Protein AF-A0A965RBR1-F1 (afdb_monomer_lite)

Foldseek 3Di:
DCVQQVPFQQPHVVHVQNVQFVLCLLVVLPQDKDWDWPPPPDQAWFAKIKIKIFGFPGGFDADPVSHGDFAAETEGCDDPLHRPFIDMFIWIHHRQKIKTFFDFGWGWGTGLNDIFIFGFGRKMKIWRNDADPVQKIKIKIKGWGFLVRVLVRVVPNPPCCVSRPDDNVVSNVVSQVQQDDDQDPPPRGHRTHIDMDMDIDGHYHYDRDDPPDPPPPDD

pLDDT: mean 91.29, std 10.5, range [37.41, 98.81]

Structure (mmCIF, N/CA/C/O backbone):
data_AF-A0A965RBR1-F1
#
_entry.id   AF-A0A965RBR1-F1
#
loop_
_atom_site.group_PDB
_atom_site.id
_atom_site.type_symbol
_atom_site.label_atom_id
_atom_site.label_alt_id
_atom_site.label_comp_id
_atom_site.label_asym_id
_atom_site.label_entity_id
_atom_site.label_seq_id
_atom_site.pdbx_PDB_ins_code
_atom_site.Cartn_x
_atom_site.Cartn_y
_atom_site.Cartn_z
_atom_site.occupancy
_atom_site.B_iso_or_equiv
_atom_site.auth_seq_id
_atom_site.auth_comp_id
_atom_site.auth_asym_id
_atom_site.auth_atom_id
_atom_site.pdbx_PDB_model_num
ATOM 1 N N . MET A 1 1 ? -13.117 4.244 7.005 1.00 91.25 1 MET A N 1
ATOM 2 C CA . MET A 1 1 ? -11.984 5.202 7.049 1.00 91.25 1 MET A CA 1
ATOM 3 C C . MET A 1 1 ? -12.316 6.551 6.423 1.00 91.25 1 MET A C 1
ATOM 5 O O . MET A 1 1 ? -12.120 7.562 7.080 1.00 91.25 1 MET A O 1
ATOM 9 N N . TYR A 1 2 ? -12.867 6.625 5.203 1.00 91.50 2 TYR A N 1
ATOM 10 C CA . TYR A 1 2 ? -13.225 7.925 4.600 1.00 91.50 2 TYR A CA 1
ATOM 11 C C . TYR A 1 2 ? -14.204 8.745 5.461 1.00 91.50 2 TYR A C 1
ATOM 13 O O . TYR A 1 2 ? -13.993 9.934 5.664 1.00 91.50 2 TYR A O 1
ATOM 21 N N . ARG A 1 3 ? -15.218 8.095 6.051 1.00 93.25 3 ARG A N 1
ATOM 22 C CA . ARG A 1 3 ? -16.159 8.727 6.998 1.00 93.25 3 ARG A CA 1
ATOM 23 C C . ARG A 1 3 ? -15.497 9.256 8.278 1.00 93.25 3 ARG A C 1
ATOM 25 O O . ARG A 1 3 ? -16.044 10.155 8.896 1.00 93.25 3 ARG A O 1
ATOM 32 N N . LEU A 1 4 ? -14.353 8.686 8.658 1.00 92.38 4 LEU A N 1
ATOM 33 C CA . LEU A 1 4 ? -13.603 9.049 9.859 1.00 92.38 4 LEU A CA 1
ATOM 34 C C . LEU A 1 4 ? -12.637 10.210 9.578 1.00 92.38 4 LEU A C 1
ATOM 36 O O . LEU A 1 4 ? -12.613 11.186 10.313 1.00 92.38 4 LEU A O 1
ATOM 40 N N . LEU A 1 5 ? -11.849 10.111 8.501 1.00 90.06 5 LEU A N 1
ATOM 41 C CA . LEU A 1 5 ? -10.704 10.998 8.247 1.00 90.06 5 LEU A CA 1
ATOM 42 C C . LEU A 1 5 ? -10.876 11.921 7.034 1.00 90.06 5 LEU A C 1
ATOM 44 O O . LEU A 1 5 ? -10.183 12.927 6.928 1.00 90.06 5 LEU A O 1
ATOM 48 N N . GLY A 1 6 ? -11.784 11.617 6.104 1.00 87.75 6 GLY A N 1
ATOM 49 C CA . GLY A 1 6 ? -11.845 12.266 4.786 1.00 87.75 6 GLY A CA 1
ATOM 50 C C . GLY A 1 6 ? -12.139 13.770 4.828 1.00 87.75 6 GLY A C 1
ATOM 51 O O . GLY A 1 6 ? -11.761 14.513 3.918 1.00 87.75 6 GLY A O 1
ATOM 52 N N . CYS A 1 7 ? -12.771 14.244 5.901 1.00 86.44 7 CYS A N 1
ATOM 53 C CA . CYS A 1 7 ? -13.039 15.664 6.102 1.00 86.44 7 CYS A CA 1
ATOM 54 C C . CYS A 1 7 ? -11.874 16.423 6.755 1.00 86.44 7 CYS A C 1
ATOM 56 O O . CYS A 1 7 ? -11.851 17.647 6.630 1.00 86.44 7 CYS A O 1
ATOM 58 N N . HIS A 1 8 ? -10.898 15.745 7.361 1.00 85.75 8 HIS A N 1
ATOM 59 C CA . HIS A 1 8 ? -9.739 16.381 7.988 1.00 85.75 8 HIS A CA 1
ATOM 60 C C . HIS A 1 8 ? -8.702 16.783 6.938 1.00 85.75 8 HIS A C 1
ATOM 62 O O . HIS A 1 8 ? -8.258 15.958 6.140 1.00 85.75 8 HIS A O 1
ATOM 68 N N . TYR A 1 9 ? -8.289 18.054 6.953 1.00 80.56 9 TYR A N 1
ATOM 69 C CA . TYR A 1 9 ? -7.371 18.616 5.957 1.00 80.56 9 TYR A CA 1
ATOM 70 C C . TYR A 1 9 ? -6.065 17.819 5.837 1.00 80.56 9 TYR A C 1
ATOM 72 O O . TYR A 1 9 ? -5.642 17.507 4.725 1.00 80.56 9 TYR A O 1
ATOM 80 N N . GLY A 1 10 ? -5.476 17.415 6.969 1.00 82.81 10 GLY A N 1
ATOM 81 C CA . GLY A 1 10 ? -4.221 16.660 6.993 1.00 82.81 10 GLY A CA 1
ATOM 82 C C . GLY A 1 10 ? -4.261 15.325 6.237 1.00 82.81 10 GLY A C 1
ATOM 83 O O . GLY A 1 10 ? -3.230 14.923 5.704 1.00 82.81 10 GLY A O 1
ATOM 84 N N . TRP A 1 11 ? -5.432 14.677 6.148 1.00 83.44 11 TRP A N 1
ATOM 85 C CA . TRP A 1 11 ? -5.635 13.353 5.532 1.00 83.44 11 TRP A CA 1
ATOM 86 C C . TRP A 1 11 ? -6.133 13.393 4.089 1.00 83.44 11 TRP A C 1
ATOM 88 O O . TRP A 1 11 ? -6.207 12.356 3.425 1.00 83.44 11 TRP A O 1
ATOM 98 N N . ARG A 1 12 ? -6.531 14.567 3.596 1.00 84.81 12 ARG A N 1
ATOM 99 C CA . ARG A 1 12 ? -6.947 14.711 2.200 1.00 84.81 12 ARG A CA 1
ATOM 100 C C . ARG A 1 12 ? -5.739 14.561 1.282 1.00 84.81 12 ARG A C 1
ATOM 102 O O . ARG A 1 12 ? -4.593 14.700 1.699 1.00 84.81 12 ARG A O 1
ATOM 109 N N . ARG A 1 13 ? -6.011 14.317 0.000 1.00 86.12 13 ARG A N 1
ATOM 110 C CA . ARG A 1 13 ? -4.981 14.322 -1.045 1.00 86.12 13 ARG A CA 1
ATOM 111 C C . ARG A 1 13 ? -4.182 15.625 -0.983 1.00 86.12 13 ARG A C 1
ATOM 113 O O . ARG A 1 13 ? -4.790 16.695 -0.962 1.00 86.12 13 ARG A O 1
ATOM 120 N N . ASN A 1 14 ? -2.855 15.519 -1.009 1.00 86.94 14 ASN A N 1
ATOM 121 C CA . ASN A 1 14 ? -1.916 16.635 -0.848 1.00 86.94 14 ASN A CA 1
ATOM 122 C C . ASN A 1 14 ? -2.003 17.343 0.522 1.00 86.94 14 ASN A C 1
ATOM 124 O O . ASN A 1 14 ? -1.478 18.443 0.686 1.00 86.94 14 ASN A O 1
ATOM 128 N N . GLY A 1 15 ? -2.663 16.734 1.510 1.00 88.50 15 GLY A N 1
ATOM 129 C CA . GLY A 1 15 ? -2.595 17.152 2.905 1.00 88.50 15 GLY A CA 1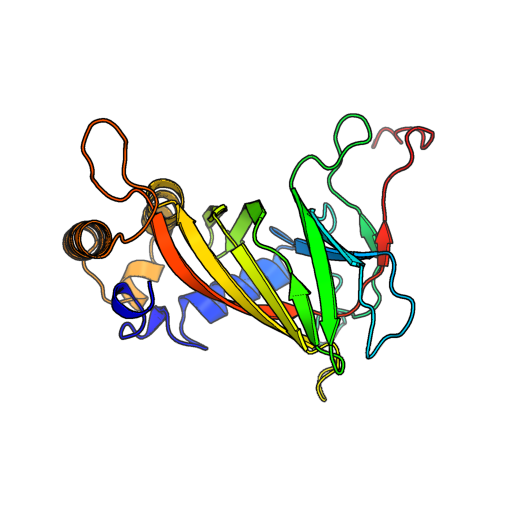
ATOM 130 C C . GLY A 1 15 ? -1.204 16.902 3.486 1.00 88.50 15 GLY A C 1
ATOM 131 O O . GLY A 1 15 ? -0.351 16.258 2.865 1.00 88.50 15 GLY A O 1
ATOM 132 N N . VAL A 1 16 ? -0.960 17.413 4.694 1.00 88.44 16 VAL A N 1
ATOM 133 C CA . VAL A 1 16 ? 0.367 17.337 5.324 1.00 88.44 16 VAL A CA 1
ATOM 134 C C . VAL A 1 16 ? 0.807 15.886 5.548 1.00 88.44 16 VAL A C 1
ATOM 136 O O . VAL A 1 16 ? 1.955 15.571 5.263 1.00 88.44 16 VAL A O 1
ATOM 139 N N . LEU A 1 17 ? -0.088 14.985 5.970 1.00 88.50 17 LEU A N 1
ATOM 140 C CA . LEU A 1 17 ? 0.262 13.581 6.248 1.00 88.50 17 LEU A CA 1
ATOM 141 C C . LEU A 1 17 ? 0.539 12.775 4.980 1.00 88.50 17 LEU A C 1
ATOM 143 O O . LEU A 1 17 ? 1.371 11.871 4.989 1.00 88.50 17 LEU A O 1
ATOM 147 N N . ASP A 1 18 ? -0.175 13.088 3.899 1.00 88.38 18 ASP A N 1
ATOM 148 C CA . ASP A 1 18 ? 0.046 12.479 2.588 1.00 88.38 18 ASP A CA 1
ATOM 149 C C . ASP A 1 18 ? 1.397 12.940 2.026 1.00 88.38 18 ASP A C 1
ATOM 151 O O . ASP A 1 18 ? 2.269 12.133 1.708 1.00 88.38 18 ASP A O 1
ATOM 155 N N . THR A 1 19 ? 1.615 14.256 1.994 1.00 90.19 19 THR A N 1
ATOM 156 C CA . THR A 1 19 ? 2.827 14.855 1.423 1.00 90.19 19 THR A CA 1
ATOM 157 C C . THR A 1 19 ? 4.067 14.474 2.225 1.00 90.19 19 THR A C 1
ATOM 159 O O . THR A 1 19 ? 5.028 13.960 1.659 1.00 90.19 19 THR A O 1
ATOM 162 N N . PHE A 1 20 ? 4.045 14.663 3.546 1.00 90.69 20 PHE A N 1
ATOM 163 C CA . PHE A 1 20 ? 5.186 14.362 4.408 1.00 90.69 20 PHE A CA 1
ATOM 164 C C . PHE A 1 20 ? 5.490 12.858 4.426 1.00 90.69 20 PHE A C 1
ATOM 166 O O . PHE A 1 20 ? 6.641 12.465 4.257 1.00 90.69 20 PHE A O 1
ATOM 173 N N . GLY A 1 21 ? 4.469 11.997 4.514 1.00 90.25 21 GLY A N 1
ATOM 174 C CA . GLY A 1 21 ? 4.644 10.547 4.430 1.00 90.25 21 GLY A CA 1
ATOM 175 C C . GLY A 1 21 ? 5.253 10.077 3.105 1.00 90.25 21 GLY A C 1
ATOM 176 O O . GLY A 1 21 ? 6.127 9.207 3.105 1.00 90.25 21 GLY A O 1
ATOM 177 N N . ASN A 1 22 ? 4.831 10.653 1.978 1.00 90.31 22 ASN A N 1
ATOM 178 C CA . ASN A 1 22 ? 5.371 10.310 0.662 1.00 90.31 22 ASN A CA 1
ATOM 179 C C . ASN A 1 22 ? 6.805 10.822 0.469 1.00 90.31 22 ASN A C 1
ATOM 181 O O . ASN A 1 22 ? 7.652 10.066 -0.010 1.00 90.31 22 ASN A O 1
ATOM 185 N N . GLU A 1 23 ? 7.098 12.057 0.881 1.00 90.38 23 GLU A N 1
ATOM 186 C CA . GLU A 1 23 ? 8.442 12.640 0.798 1.00 90.38 23 GLU A CA 1
ATOM 187 C C . GLU A 1 23 ? 9.446 11.913 1.701 1.00 90.38 23 GLU A C 1
ATOM 189 O O . GLU A 1 23 ? 10.554 11.600 1.266 1.00 90.38 23 GLU A O 1
ATOM 194 N N . GLU A 1 24 ? 9.054 11.558 2.925 1.00 90.44 24 GLU A N 1
ATOM 195 C CA . GLU A 1 24 ? 9.898 10.787 3.840 1.00 90.44 24 GLU A CA 1
ATOM 196 C C . GLU A 1 24 ? 10.225 9.404 3.278 1.00 90.44 24 GLU A C 1
ATOM 198 O O . GLU A 1 24 ? 11.382 8.985 3.305 1.00 90.44 24 GLU A O 1
ATOM 203 N N . ARG A 1 25 ? 9.247 8.683 2.713 1.00 90.00 25 ARG A N 1
ATOM 204 C CA . ARG A 1 25 ? 9.527 7.400 2.046 1.00 90.00 25 ARG A CA 1
ATOM 205 C C . ARG A 1 25 ? 10.450 7.572 0.852 1.00 90.00 25 ARG A C 1
ATOM 207 O O . ARG A 1 25 ? 11.378 6.781 0.699 1.00 90.00 25 ARG A O 1
ATOM 214 N N . ARG A 1 26 ? 10.209 8.601 0.030 1.00 90.94 26 ARG A N 1
ATOM 215 C CA . ARG A 1 26 ? 11.053 8.927 -1.123 1.00 90.94 26 ARG A CA 1
ATOM 216 C C . ARG A 1 26 ? 12.501 9.122 -0.673 1.00 90.94 26 ARG A C 1
ATOM 218 O O . ARG A 1 26 ? 13.370 8.422 -1.170 1.00 90.94 26 ARG A O 1
ATOM 225 N N . ASN A 1 27 ? 12.748 9.993 0.305 1.00 87.56 27 ASN A N 1
ATOM 226 C CA . ASN A 1 27 ? 14.101 10.397 0.704 1.00 87.56 27 ASN A CA 1
ATOM 227 C C . ASN A 1 27 ? 14.816 9.398 1.628 1.00 87.56 27 ASN A C 1
ATOM 229 O O . ASN A 1 27 ? 16.029 9.237 1.530 1.00 87.56 27 ASN A O 1
ATOM 233 N N . SER A 1 28 ? 14.095 8.730 2.532 1.00 86.06 28 SER A N 1
ATOM 234 C CA . SER A 1 28 ? 14.696 7.755 3.458 1.00 86.06 28 SER A CA 1
ATOM 235 C C . SER A 1 28 ? 14.909 6.382 2.824 1.00 86.06 28 SER A C 1
ATOM 237 O O . SER A 1 28 ? 15.693 5.585 3.340 1.00 86.06 28 SER A O 1
ATOM 239 N N . GLY A 1 29 ? 14.165 6.075 1.753 1.00 79.81 29 GLY A N 1
ATOM 240 C CA . GLY A 1 29 ? 14.147 4.758 1.127 1.00 79.81 29 GLY A CA 1
ATOM 241 C C . GLY A 1 29 ? 13.557 3.650 2.002 1.00 79.81 29 GLY A C 1
ATOM 242 O O . GLY A 1 29 ? 13.760 2.468 1.737 1.00 79.81 29 GLY A O 1
ATOM 243 N N . ARG A 1 30 ? 12.839 4.010 3.067 1.00 88.19 30 ARG A N 1
ATOM 244 C CA . ARG A 1 30 ? 12.180 3.061 3.968 1.00 88.19 30 ARG A CA 1
ATOM 245 C C . ARG A 1 30 ? 10.767 2.761 3.479 1.00 88.19 30 ARG A C 1
ATOM 247 O O . ARG A 1 30 ? 10.078 3.636 2.962 1.00 88.19 30 ARG A O 1
ATOM 254 N N . GLY A 1 31 ? 10.312 1.527 3.699 1.00 86.06 31 GLY A N 1
ATOM 255 C CA . GLY A 1 31 ? 8.944 1.123 3.356 1.00 86.06 31 GLY A CA 1
ATOM 256 C C . GLY A 1 31 ? 8.668 1.116 1.848 1.00 86.06 31 GLY A C 1
ATOM 257 O O . GLY A 1 31 ? 7.559 1.447 1.428 1.00 86.06 31 GLY A O 1
ATOM 258 N N . VAL A 1 32 ? 9.676 0.784 1.032 1.00 93.00 32 VAL A N 1
ATOM 259 C CA . VAL A 1 32 ? 9.505 0.545 -0.407 1.00 93.00 32 VAL A CA 1
ATOM 260 C C . VAL A 1 32 ? 8.746 -0.769 -0.595 1.00 93.00 32 VAL A C 1
ATOM 262 O O . VAL A 1 32 ? 9.147 -1.811 -0.069 1.00 93.00 32 VAL A O 1
ATOM 265 N N . ILE A 1 33 ? 7.640 -0.701 -1.335 1.00 94.38 33 ILE A N 1
ATOM 266 C CA . ILE A 1 33 ? 6.771 -1.840 -1.640 1.00 94.38 33 ILE A CA 1
ATOM 267 C C . ILE A 1 33 ? 6.960 -2.201 -3.112 1.00 94.38 33 ILE A C 1
ATOM 269 O O . ILE A 1 33 ? 6.925 -1.324 -3.974 1.00 94.38 33 ILE A O 1
ATOM 273 N N . LEU A 1 34 ? 7.143 -3.487 -3.391 1.00 96.44 34 LEU A N 1
ATOM 274 C CA . LEU A 1 34 ? 7.232 -4.040 -4.738 1.00 96.44 34 LEU A CA 1
ATOM 275 C C . LEU A 1 34 ? 5.927 -4.748 -5.084 1.00 96.44 34 LEU A C 1
ATOM 277 O O . LEU A 1 34 ? 5.397 -5.502 -4.266 1.00 96.44 34 LEU A O 1
ATOM 281 N N . LEU A 1 35 ? 5.448 -4.521 -6.304 1.00 97.06 35 LEU A N 1
ATOM 282 C CA . LEU A 1 35 ? 4.405 -5.323 -6.931 1.00 97.06 35 LEU A CA 1
ATOM 283 C C . LEU A 1 35 ? 5.028 -6.108 -8.083 1.00 97.06 35 LEU A C 1
ATOM 285 O O . LEU A 1 35 ? 5.658 -5.524 -8.962 1.00 97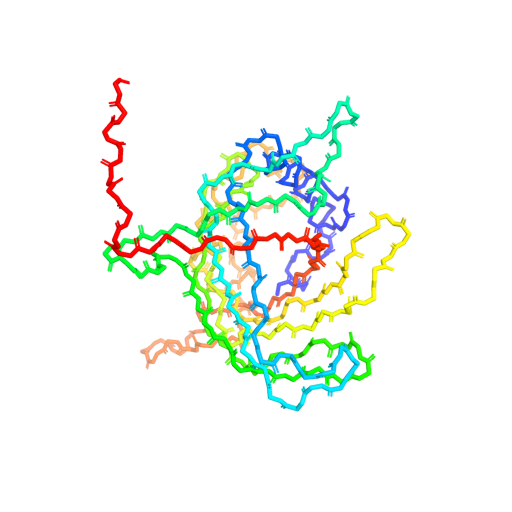.06 35 LEU A O 1
ATOM 289 N N . GLU A 1 36 ? 4.834 -7.421 -8.087 1.00 97.62 36 GLU A N 1
ATOM 290 C CA . GLU A 1 36 ? 5.294 -8.315 -9.146 1.00 97.62 36 GLU A CA 1
ATOM 291 C C . GLU A 1 36 ? 4.091 -9.008 -9.786 1.00 97.62 36 GLU A C 1
ATOM 293 O O . GLU A 1 36 ? 3.315 -9.654 -9.087 1.00 97.62 36 GLU A O 1
ATOM 298 N N . ILE A 1 37 ? 3.934 -8.891 -11.107 1.00 97.81 37 ILE A N 1
ATOM 299 C CA . ILE A 1 37 ? 2.851 -9.544 -11.854 1.00 97.81 37 ILE A CA 1
ATOM 300 C C . ILE A 1 37 ? 3.456 -10.692 -12.665 1.00 97.81 37 ILE A C 1
ATOM 302 O O . ILE A 1 37 ? 4.294 -10.461 -13.536 1.00 97.81 37 ILE A O 1
ATOM 306 N N . LYS A 1 38 ? 3.033 -11.928 -12.394 1.00 97.81 38 LYS A N 1
ATOM 307 C CA . LYS A 1 38 ? 3.479 -13.139 -13.102 1.00 97.81 38 LYS A CA 1
ATOM 308 C C . LYS A 1 38 ? 2.354 -13.746 -13.927 1.00 97.81 38 LYS A C 1
ATOM 310 O O . LYS A 1 38 ? 1.178 -13.577 -13.618 1.00 97.81 38 LYS A O 1
ATOM 315 N N . GLY A 1 39 ? 2.730 -14.487 -14.967 1.00 97.38 39 GLY A N 1
ATOM 316 C CA . GLY A 1 39 ? 1.775 -15.176 -15.841 1.00 97.38 39 GLY A CA 1
ATOM 317 C C . GLY A 1 39 ? 1.062 -14.262 -16.841 1.00 97.38 39 GLY A C 1
ATOM 318 O O . GLY A 1 39 ? 0.046 -14.657 -17.405 1.00 97.38 39 GLY A O 1
ATOM 319 N N . VAL A 1 40 ? 1.576 -13.050 -17.078 1.00 97.81 40 VAL A N 1
ATOM 320 C CA . VAL A 1 40 ? 1.038 -12.153 -18.109 1.00 97.81 40 VAL A CA 1
ATOM 321 C C . VAL A 1 40 ? 1.260 -12.784 -19.483 1.00 97.81 40 VAL A C 1
ATOM 323 O O . VAL A 1 40 ? 2.391 -13.074 -19.867 1.00 97.81 40 VAL A O 1
ATOM 326 N N . THR A 1 41 ? 0.168 -13.006 -20.209 1.00 97.75 41 THR A N 1
ATOM 327 C CA . THR A 1 41 ? 0.172 -13.557 -21.577 1.00 97.75 41 THR A CA 1
ATOM 328 C C . THR A 1 41 ? -0.160 -12.489 -22.616 1.00 97.75 41 THR A C 1
ATOM 330 O O . THR A 1 41 ? 0.351 -12.536 -23.729 1.00 97.75 41 THR A O 1
ATOM 333 N N . ASP A 1 42 ? -0.962 -11.500 -22.225 1.00 97.25 42 ASP A N 1
ATOM 334 C CA . ASP A 1 42 ? -1.272 -10.288 -22.978 1.00 97.25 42 ASP A CA 1
ATOM 335 C C . ASP A 1 42 ? -1.444 -9.118 -21.991 1.00 97.25 42 ASP A C 1
ATOM 337 O O . ASP A 1 42 ? -2.117 -9.243 -20.962 1.00 97.25 42 ASP A O 1
ATOM 341 N N . GLU A 1 43 ? -0.817 -7.979 -22.289 1.00 93.06 43 GLU A N 1
ATOM 342 C CA . GLU A 1 43 ? -0.782 -6.803 -21.404 1.00 93.06 43 GLU A CA 1
ATOM 343 C C . GLU A 1 43 ? -2.149 -6.127 -21.231 1.00 93.06 43 GLU A C 1
ATOM 345 O O . GLU A 1 43 ? -2.351 -5.358 -20.291 1.00 93.06 43 GLU A O 1
ATOM 350 N N . ARG A 1 44 ? -3.105 -6.394 -22.127 1.00 97.06 44 ARG A N 1
ATOM 351 C CA . ARG A 1 44 ? -4.473 -5.883 -22.030 1.00 97.06 44 ARG A CA 1
ATOM 352 C C . ARG A 1 44 ? -5.420 -6.902 -21.425 1.00 97.06 44 ARG A C 1
ATOM 354 O O . ARG A 1 44 ? -6.321 -6.490 -20.701 1.00 97.06 44 ARG A O 1
ATOM 361 N N . ASN A 1 45 ? -5.265 -8.187 -21.731 1.00 98.38 45 ASN A N 1
ATOM 362 C CA . ASN A 1 45 ? -6.202 -9.230 -21.329 1.00 98.38 45 ASN A CA 1
ATOM 363 C C . ASN A 1 45 ? -5.483 -10.529 -20.951 1.00 98.38 45 ASN A C 1
ATOM 365 O O . ASN A 1 45 ? -5.269 -11.403 -21.785 1.00 98.38 45 ASN A O 1
ATOM 369 N N . SER A 1 46 ? -5.184 -10.690 -19.665 1.00 98.56 46 SER A N 1
ATOM 370 C CA . SER A 1 46 ? -4.628 -11.929 -19.110 1.00 98.56 46 SER A CA 1
ATOM 371 C C . SER A 1 46 ? -5.609 -12.504 -18.084 1.00 98.56 46 SER A C 1
ATOM 373 O O . SER A 1 46 ? -5.793 -11.889 -17.034 1.00 98.56 46 SER A O 1
ATOM 375 N N . PRO A 1 47 ? -6.253 -13.660 -18.340 1.00 98.12 47 PRO A N 1
ATOM 376 C CA . PRO A 1 47 ? -7.323 -14.168 -17.477 1.00 98.12 47 PRO A CA 1
ATOM 377 C C . PRO A 1 47 ? -6.824 -14.721 -16.138 1.00 98.12 47 PRO A C 1
ATOM 379 O O . PRO A 1 47 ? -7.601 -14.789 -15.193 1.00 98.12 47 PRO A O 1
ATOM 382 N N . ASN A 1 48 ? -5.551 -15.116 -16.061 1.00 98.31 48 ASN A N 1
ATOM 383 C CA . ASN A 1 48 ? -4.934 -15.665 -14.860 1.00 98.31 48 ASN A CA 1
ATOM 384 C C . ASN A 1 48 ? -3.549 -15.046 -14.692 1.00 98.31 48 ASN A C 1
ATOM 386 O O . ASN A 1 48 ? -2.665 -15.291 -15.511 1.00 98.31 48 ASN A O 1
ATOM 390 N N . VAL A 1 49 ? -3.368 -14.261 -13.637 1.00 98.69 49 VAL A N 1
ATOM 391 C CA . VAL A 1 49 ? -2.064 -13.743 -13.211 1.00 98.69 49 VAL A CA 1
ATOM 392 C C . VAL A 1 49 ? -1.894 -13.943 -11.712 1.00 98.69 49 VAL A C 1
ATOM 394 O O . VAL A 1 49 ? -2.872 -14.040 -10.966 1.00 98.69 49 VAL A O 1
ATOM 397 N N . GLU A 1 50 ? -0.646 -13.971 -11.267 1.00 98.50 50 GLU A N 1
ATOM 398 C CA . GLU A 1 50 ? -0.298 -13.877 -9.850 1.00 98.50 50 GLU A CA 1
ATOM 399 C C . GLU A 1 50 ? 0.275 -12.493 -9.565 1.00 98.50 50 GLU A C 1
ATOM 401 O O . GLU A 1 50 ? 1.092 -11.985 -10.332 1.00 98.50 50 GLU A O 1
ATOM 406 N N . VAL A 1 51 ? -0.157 -11.885 -8.464 1.00 98.31 51 VAL A N 1
ATOM 407 C CA . VAL A 1 51 ? 0.278 -10.559 -8.026 1.00 98.31 51 VAL A CA 1
ATOM 408 C C . VAL A 1 51 ? 0.942 -10.696 -6.668 1.00 98.31 51 VAL A C 1
ATOM 410 O O . VAL A 1 51 ? 0.271 -10.889 -5.655 1.00 98.31 51 VAL A O 1
ATOM 413 N N . GLY A 1 52 ? 2.267 -10.627 -6.660 1.00 97.62 52 GLY A N 1
ATOM 414 C CA . GLY A 1 52 ? 3.077 -10.611 -5.453 1.00 97.62 52 GLY A CA 1
ATOM 415 C C . GLY A 1 52 ? 3.233 -9.198 -4.908 1.00 97.62 52 GLY A C 1
ATOM 416 O O . GLY A 1 52 ? 3.515 -8.268 -5.659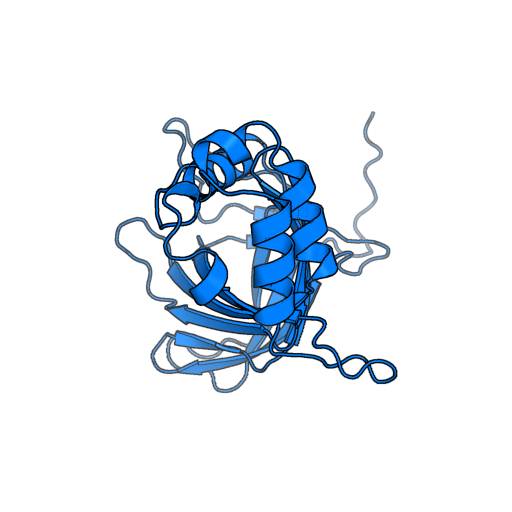 1.00 97.62 52 GLY A O 1
ATOM 417 N N . PHE A 1 53 ? 3.081 -9.051 -3.596 1.00 97.31 53 PHE A N 1
ATOM 418 C CA . PHE A 1 53 ? 3.370 -7.828 -2.855 1.00 97.31 53 PHE A CA 1
ATOM 419 C C . PHE A 1 53 ? 4.538 -8.102 -1.925 1.00 97.31 53 PHE A C 1
ATOM 421 O O . PHE A 1 53 ? 4.453 -9.026 -1.121 1.00 97.31 53 PHE A O 1
ATOM 428 N N . TYR A 1 54 ? 5.594 -7.299 -1.993 1.00 96.75 54 TYR A N 1
ATOM 429 C CA . TYR A 1 54 ? 6.800 -7.519 -1.199 1.00 96.75 54 TYR A CA 1
ATOM 430 C C . TYR A 1 54 ? 7.336 -6.223 -0.615 1.00 96.75 54 TYR A C 1
ATOM 432 O O . TYR A 1 54 ? 7.054 -5.130 -1.102 1.00 96.75 54 TYR A O 1
ATOM 440 N N . ARG A 1 55 ? 8.173 -6.353 0.409 1.00 95.38 55 ARG A N 1
ATOM 441 C CA . ARG A 1 55 ? 9.035 -5.266 0.870 1.00 95.38 55 ARG A CA 1
ATOM 442 C C . ARG A 1 55 ? 10.365 -5.325 0.112 1.00 95.38 55 ARG A C 1
ATOM 444 O O . ARG A 1 55 ? 10.948 -6.403 0.009 1.00 95.38 55 ARG A O 1
ATOM 451 N N . ALA A 1 56 ? 10.863 -4.182 -0.354 1.00 94.94 56 ALA A N 1
ATOM 452 C CA . ALA A 1 56 ? 12.232 -4.085 -0.853 1.00 94.94 56 ALA A CA 1
ATOM 453 C C . ALA A 1 56 ? 13.245 -3.861 0.284 1.00 94.94 56 ALA A C 1
ATOM 455 O O . ALA A 1 56 ? 12.938 -3.217 1.295 1.00 94.94 56 ALA A O 1
ATOM 456 N N . THR A 1 57 ? 14.476 -4.337 0.095 1.00 93.62 57 THR A N 1
ATOM 457 C CA . THR A 1 57 ? 15.620 -3.958 0.947 1.00 93.62 57 THR A CA 1
ATOM 458 C C . THR A 1 57 ? 16.307 -2.683 0.473 1.00 93.62 57 THR A C 1
ATOM 460 O O . THR A 1 57 ? 16.990 -2.026 1.255 1.00 93.62 57 THR A O 1
ATOM 463 N N . ASP A 1 58 ? 16.150 -2.349 -0.808 1.00 94.25 58 ASP A N 1
ATOM 464 C CA . ASP A 1 58 ? 16.795 -1.201 -1.435 1.00 94.25 58 ASP A CA 1
ATOM 465 C C . ASP A 1 58 ? 15.962 0.079 -1.265 1.00 94.25 58 ASP A C 1
ATOM 467 O O . ASP A 1 58 ? 14.731 0.035 -1.380 1.00 94.25 58 ASP A O 1
ATOM 471 N N . PRO A 1 59 ? 16.611 1.235 -1.033 1.00 93.31 59 PRO A N 1
ATOM 472 C CA . PRO A 1 59 ? 15.938 2.524 -1.069 1.00 93.31 59 PRO A CA 1
ATOM 473 C C . PRO A 1 59 ? 15.519 2.877 -2.502 1.00 93.31 59 PRO A C 1
ATOM 475 O O . PRO A 1 59 ? 16.113 2.383 -3.467 1.00 93.31 59 PRO A O 1
ATOM 478 N N . TYR A 1 60 ? 14.548 3.787 -2.655 1.00 92.94 60 TYR A N 1
ATOM 479 C CA . TYR A 1 60 ? 14.232 4.356 -3.968 1.00 92.94 60 TYR A CA 1
ATOM 480 C C . TYR A 1 60 ? 15.494 4.912 -4.627 1.00 92.94 60 TYR A C 1
ATOM 482 O O . TYR A 1 60 ? 16.233 5.692 -4.028 1.00 92.94 60 TYR A O 1
ATOM 490 N N . GLN A 1 61 ? 15.722 4.522 -5.877 1.00 92.00 61 GLN A N 1
ATOM 491 C CA . GLN A 1 61 ? 16.755 5.135 -6.703 1.00 92.00 61 GLN A CA 1
ATOM 492 C C . GLN A 1 61 ? 16.219 6.465 -7.226 1.00 92.00 61 GLN A C 1
ATOM 494 O O . GLN A 1 61 ? 15.107 6.512 -7.749 1.00 92.00 61 GLN A O 1
ATOM 499 N N . ILE A 1 62 ? 16.975 7.549 -7.057 1.00 92.00 62 ILE A N 1
ATOM 500 C CA . ILE A 1 62 ? 16.519 8.913 -7.347 1.00 92.00 62 ILE A CA 1
ATOM 501 C C . ILE A 1 62 ? 17.504 9.585 -8.305 1.00 92.00 62 ILE A C 1
ATOM 503 O O . ILE A 1 62 ? 18.716 9.435 -8.158 1.00 92.00 62 ILE A O 1
ATOM 507 N N . ASP A 1 63 ? 16.985 10.312 -9.295 1.00 90.50 63 ASP A N 1
ATOM 508 C CA . ASP A 1 63 ? 17.798 11.093 -10.226 1.00 90.50 63 ASP A CA 1
ATOM 509 C C . ASP A 1 63 ? 18.290 12.420 -9.616 1.00 90.50 63 ASP A C 1
ATOM 511 O O . ASP A 1 63 ? 17.885 12.840 -8.531 1.00 90.50 63 ASP A O 1
ATOM 515 N N . SER A 1 64 ? 19.154 13.139 -10.334 1.00 91.62 64 SER A N 1
ATOM 516 C CA . SER A 1 64 ? 19.665 14.442 -9.883 1.00 91.62 64 SER A CA 1
ATOM 517 C C . SER A 1 64 ? 18.589 15.531 -9.763 1.00 91.62 64 SER A C 1
ATOM 519 O O . SER A 1 64 ? 18.863 16.592 -9.211 1.00 91.62 64 SER A O 1
ATOM 521 N N . ALA A 1 65 ? 17.383 15.299 -10.290 1.00 91.25 65 ALA A N 1
ATOM 522 C CA . ALA A 1 65 ? 16.233 16.189 -10.174 1.00 91.25 65 ALA A CA 1
ATOM 523 C C . ALA A 1 65 ? 15.288 15.787 -9.022 1.00 91.25 65 ALA A C 1
ATOM 525 O O . ALA A 1 65 ? 14.226 16.389 -8.866 1.00 91.25 65 ALA A O 1
ATOM 526 N N . GLY A 1 66 ? 15.644 14.780 -8.216 1.00 88.94 66 GLY A N 1
ATOM 527 C CA . GLY A 1 66 ? 14.841 14.324 -7.082 1.00 88.94 66 GLY A CA 1
ATOM 528 C C . GLY A 1 66 ? 13.696 13.373 -7.451 1.00 88.94 66 GLY A C 1
ATOM 529 O O . GLY A 1 66 ? 12.878 13.042 -6.590 1.00 88.94 66 GLY A O 1
ATOM 530 N N . ARG A 1 67 ? 13.611 12.896 -8.696 1.00 90.81 67 ARG A N 1
ATOM 531 C CA . ARG A 1 67 ? 12.545 11.986 -9.145 1.00 90.81 67 ARG A CA 1
ATOM 532 C C . ARG A 1 67 ? 12.958 10.533 -8.953 1.00 90.81 67 ARG A C 1
ATOM 534 O O . ARG A 1 67 ? 14.106 10.179 -9.199 1.00 90.81 67 ARG A O 1
ATOM 541 N N . ILE A 1 68 ? 12.009 9.684 -8.557 1.00 92.81 68 ILE A N 1
ATOM 542 C CA . ILE A 1 68 ? 12.236 8.235 -8.476 1.00 92.81 68 ILE A CA 1
ATOM 543 C C . ILE A 1 68 ? 12.510 7.706 -9.890 1.00 92.81 68 ILE A C 1
ATOM 545 O O . ILE A 1 68 ? 11.744 7.979 -10.816 1.00 92.81 68 ILE A O 1
ATOM 549 N N . LEU A 1 69 ? 13.600 6.960 -10.049 1.00 92.25 69 LEU A N 1
ATOM 550 C CA . LEU A 1 69 ? 14.016 6.360 -11.308 1.00 92.25 69 LEU A CA 1
ATOM 551 C C . LEU A 1 69 ? 13.120 5.157 -11.650 1.00 92.25 69 LEU A C 1
ATOM 553 O O . LEU A 1 69 ? 13.093 4.186 -10.883 1.00 92.25 69 LEU A O 1
ATOM 557 N N . PRO A 1 70 ? 12.408 5.179 -12.792 1.00 93.81 70 PRO A N 1
ATOM 558 C CA . PRO A 1 70 ? 11.734 3.993 -13.301 1.00 93.81 70 PRO A CA 1
ATOM 559 C C . PRO A 1 70 ? 12.762 2.971 -13.801 1.00 93.81 70 PRO A C 1
ATOM 561 O O . PRO A 1 70 ? 13.891 3.321 -14.143 1.00 93.81 70 PRO A O 1
ATOM 564 N N . TRP A 1 71 ? 12.351 1.708 -13.879 1.00 93.94 71 TRP A N 1
ATOM 565 C CA . TRP A 1 71 ? 13.157 0.582 -14.363 1.00 93.94 71 TRP A CA 1
ATOM 566 C C . TRP A 1 71 ? 14.443 0.332 -13.560 1.00 93.94 71 TRP A C 1
ATOM 568 O O . TRP A 1 71 ? 15.375 -0.304 -14.045 1.00 93.94 71 TRP A O 1
ATOM 578 N N . ALA A 1 72 ? 14.496 0.798 -12.310 1.00 94.19 72 ALA A N 1
ATOM 579 C CA . ALA A 1 72 ? 15.527 0.397 -11.362 1.00 94.19 72 ALA A CA 1
ATOM 580 C C . ALA A 1 72 ? 15.275 -1.032 -10.844 1.00 94.19 72 ALA A C 1
ATOM 582 O O . ALA A 1 72 ? 14.149 -1.534 -10.874 1.00 94.19 72 ALA A O 1
ATOM 583 N N . SER A 1 73 ? 16.337 -1.689 -10.377 1.00 95.50 73 SER A N 1
ATOM 584 C CA . SER A 1 73 ? 16.266 -3.023 -9.772 1.00 95.50 73 SER A CA 1
ATOM 585 C C . SER A 1 73 ? 16.132 -2.920 -8.256 1.00 95.50 73 SER A C 1
ATOM 587 O O . SER A 1 73 ? 16.880 -2.171 -7.631 1.00 95.50 73 SER A O 1
ATOM 589 N N . TYR A 1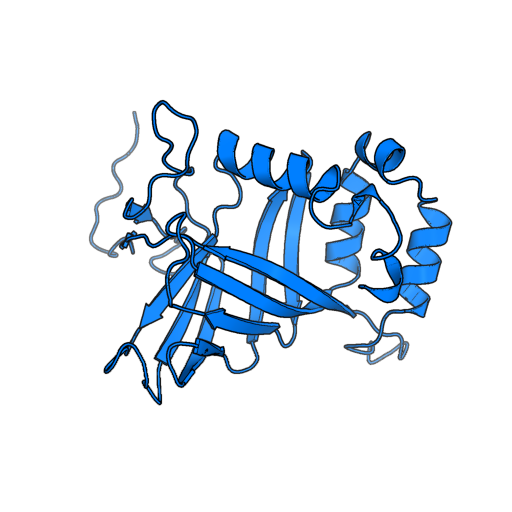 74 ? 15.214 -3.690 -7.677 1.00 95.94 74 TYR A N 1
ATOM 590 C CA . TYR A 1 74 ? 14.972 -3.737 -6.237 1.00 95.94 74 TYR A CA 1
ATOM 591 C C . TYR A 1 74 ? 14.923 -5.186 -5.765 1.00 95.94 74 TYR A C 1
ATOM 593 O O . TYR A 1 74 ? 14.205 -6.009 -6.336 1.00 95.94 74 TYR A O 1
ATOM 601 N N . ARG A 1 75 ? 15.672 -5.497 -4.711 1.00 95.94 75 ARG A N 1
ATOM 602 C CA . ARG A 1 75 ? 15.713 -6.820 -4.095 1.00 95.94 75 ARG A CA 1
ATOM 603 C C . ARG A 1 75 ? 14.579 -6.995 -3.105 1.00 95.94 75 ARG A C 1
ATOM 605 O O . ARG A 1 75 ? 14.299 -6.109 -2.294 1.00 95.94 75 ARG A O 1
ATOM 612 N N . VAL A 1 76 ? 13.947 -8.158 -3.174 1.00 96.25 76 VAL A N 1
ATOM 613 C CA . VAL A 1 76 ? 12.943 -8.603 -2.208 1.00 96.25 76 VAL A CA 1
ATOM 614 C C . VAL A 1 76 ? 13.624 -8.890 -0.868 1.00 96.25 76 VAL A C 1
ATOM 616 O O . VAL A 1 76 ? 14.654 -9.558 -0.822 1.00 96.25 76 VAL A O 1
ATOM 619 N N . ASP A 1 77 ? 13.037 -8.412 0.230 1.00 94.69 77 ASP A N 1
ATOM 620 C CA . ASP A 1 77 ? 13.447 -8.788 1.588 1.00 94.69 77 ASP A CA 1
ATOM 621 C C . ASP A 1 77 ? 13.121 -10.266 1.826 1.00 94.69 77 ASP A C 1
ATOM 623 O O . ASP A 1 77 ? 11.948 -10.640 1.945 1.00 94.69 77 ASP A O 1
ATOM 627 N N . THR A 1 78 ? 14.157 -11.106 1.855 1.00 94.25 78 THR A N 1
ATOM 628 C CA . THR A 1 78 ? 14.028 -12.553 2.033 1.00 94.25 78 THR A CA 1
ATOM 629 C C . THR A 1 78 ? 14.686 -13.039 3.320 1.00 94.25 78 THR A C 1
ATOM 631 O O . THR A 1 78 ? 15.672 -12.489 3.806 1.00 94.25 78 THR A O 1
ATOM 634 N N . GLN A 1 79 ? 14.125 -14.109 3.873 1.00 90.75 79 GLN A N 1
ATOM 635 C CA . GLN A 1 79 ? 14.696 -14.892 4.956 1.00 90.75 79 GLN A CA 1
ATOM 636 C C . GLN A 1 79 ? 14.548 -16.373 4.593 1.00 90.75 79 GLN A C 1
ATOM 638 O O . GLN A 1 79 ? 13.462 -16.813 4.219 1.00 90.75 79 GLN A O 1
ATOM 643 N N . ASP A 1 80 ? 15.650 -17.127 4.644 1.00 88.06 80 ASP A N 1
ATOM 644 C CA . ASP A 1 80 ? 15.703 -18.551 4.276 1.00 88.06 80 ASP A CA 1
ATOM 645 C C . ASP A 1 80 ? 15.135 -18.845 2.870 1.00 88.06 80 ASP A C 1
ATOM 647 O O . ASP A 1 80 ? 14.382 -19.797 2.653 1.00 88.06 80 ASP A O 1
ATOM 651 N N . GLY A 1 81 ? 15.466 -17.980 1.902 1.00 86.19 81 GLY A N 1
ATOM 652 C CA . GLY A 1 81 ? 15.044 -18.109 0.502 1.00 86.19 81 GLY A CA 1
ATOM 653 C C . GLY A 1 81 ? 13.564 -17.806 0.244 1.00 86.19 81 GLY A C 1
ATOM 654 O O . GLY A 1 81 ? 13.061 -18.101 -0.839 1.00 86.19 81 GLY A O 1
ATOM 655 N N . LYS A 1 82 ? 12.844 -17.236 1.219 1.00 90.38 82 LYS A N 1
ATOM 656 C CA . LYS A 1 82 ? 11.429 -16.857 1.090 1.00 90.38 82 LYS A CA 1
ATOM 657 C C . LYS A 1 82 ? 11.226 -15.383 1.429 1.00 90.38 82 LYS A C 1
ATOM 659 O O . LYS A 1 82 ? 11.910 -14.886 2.320 1.00 90.38 82 LYS A O 1
ATOM 664 N N . PRO A 1 83 ? 10.284 -14.674 0.781 1.00 93.44 83 PRO A N 1
ATOM 665 C CA . PRO A 1 83 ? 9.951 -13.306 1.166 1.00 93.44 83 PRO A CA 1
ATOM 666 C C . PRO A 1 83 ? 9.566 -13.226 2.648 1.00 93.44 83 PRO A C 1
ATOM 668 O O . PRO A 1 83 ? 8.674 -13.944 3.100 1.00 93.44 83 PRO A O 1
ATOM 671 N N . ARG A 1 84 ? 10.237 -12.351 3.403 1.00 93.19 84 ARG A N 1
ATOM 672 C CA . ARG A 1 84 ? 9.982 -12.143 4.836 1.00 93.19 84 ARG A CA 1
ATOM 673 C C . ARG A 1 84 ? 8.649 -11.438 5.079 1.00 93.19 84 ARG A C 1
ATOM 675 O O . ARG A 1 84 ? 7.968 -11.718 6.062 1.00 93.19 84 ARG A O 1
ATOM 682 N N . TYR A 1 85 ? 8.296 -10.521 4.182 1.00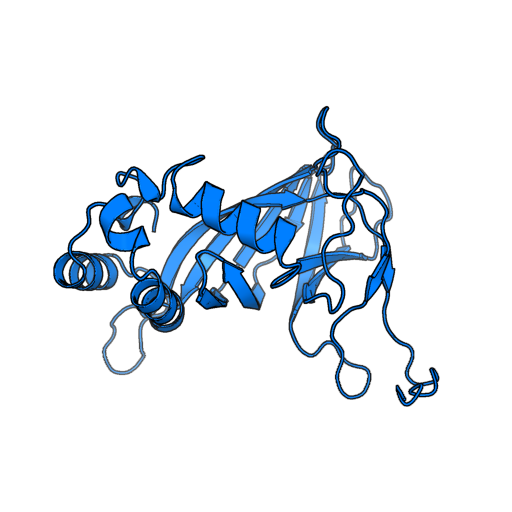 93.44 85 TYR A N 1
ATOM 683 C CA . TYR A 1 85 ? 7.042 -9.776 4.197 1.00 93.44 85 TYR A CA 1
ATOM 684 C C . TYR A 1 85 ? 6.396 -9.853 2.827 1.00 93.44 85 TYR A C 1
ATOM 686 O O . TYR A 1 85 ? 7.077 -9.694 1.809 1.00 93.44 85 TYR A O 1
ATOM 694 N N . GLY A 1 86 ? 5.081 -10.034 2.811 1.00 93.06 86 GLY A N 1
ATOM 695 C CA . GLY A 1 86 ? 4.331 -10.062 1.574 1.00 93.06 86 GLY A CA 1
ATOM 696 C C . GLY A 1 86 ? 3.259 -11.126 1.522 1.00 93.06 86 GLY A C 1
ATOM 697 O O . GLY A 1 86 ? 3.086 -11.928 2.438 1.00 93.06 86 GLY A O 1
ATOM 698 N N . ALA A 1 87 ? 2.547 -11.116 0.408 1.00 96.38 87 ALA A N 1
ATOM 699 C CA . ALA A 1 87 ? 1.570 -12.125 0.052 1.00 96.38 87 ALA A CA 1
ATOM 700 C C . ALA A 1 87 ? 1.402 -12.143 -1.471 1.00 96.38 87 ALA A C 1
ATOM 702 O O . ALA A 1 87 ? 1.810 -11.206 -2.160 1.00 96.38 87 ALA A O 1
ATOM 703 N N . VAL A 1 88 ? 0.815 -13.217 -1.992 1.00 97.38 88 VAL A N 1
ATOM 704 C CA . VAL A 1 88 ? 0.516 -13.367 -3.419 1.00 97.38 88 VAL A CA 1
ATOM 705 C C . VAL A 1 88 ? -0.989 -13.524 -3.577 1.00 97.38 88 VAL A C 1
ATOM 707 O O . VAL A 1 88 ? -1.587 -14.403 -2.959 1.00 97.38 88 VAL A O 1
ATOM 710 N N . ALA A 1 89 ? -1.595 -12.675 -4.401 1.00 98.25 89 ALA A N 1
ATOM 711 C CA . ALA A 1 89 ? -2.983 -12.808 -4.819 1.00 98.25 89 ALA A CA 1
ATOM 712 C C . ALA A 1 89 ? -3.066 -13.414 -6.214 1.00 98.25 89 ALA A C 1
ATOM 714 O O . ALA A 1 89 ? -2.211 -13.175 -7.066 1.00 98.25 89 ALA A O 1
ATOM 715 N N . ARG A 1 90 ? -4.159 -14.123 -6.481 1.00 98.69 90 ARG A N 1
ATOM 716 C CA . ARG A 1 90 ? -4.590 -14.352 -7.859 1.00 98.69 90 ARG A CA 1
ATOM 717 C C . ARG A 1 90 ? -5.229 -13.088 -8.405 1.00 98.69 90 ARG A C 1
ATOM 719 O O . ARG A 1 90 ? -5.755 -12.262 -7.657 1.00 98.69 90 ARG A O 1
ATOM 726 N N . GLY A 1 91 ? -5.212 -12.944 -9.716 1.00 98.44 91 GLY A N 1
ATOM 727 C CA . GLY A 1 91 ? -5.853 -11.831 -10.384 1.00 98.44 91 GLY A CA 1
ATOM 728 C C . GLY A 1 91 ? -6.028 -12.070 -11.868 1.00 98.44 91 GLY A C 1
ATOM 729 O O . GLY A 1 91 ? -5.761 -13.151 -12.394 1.00 98.44 91 GLY A O 1
ATOM 730 N N . ARG A 1 92 ? -6.466 -11.014 -12.540 1.00 98.75 92 ARG A N 1
ATOM 731 C CA . ARG A 1 92 ? -6.604 -10.952 -13.992 1.00 98.75 92 ARG A CA 1
ATOM 732 C C . ARG A 1 92 ? -6.374 -9.532 -14.482 1.00 98.75 92 ARG A C 1
ATOM 734 O O . ARG A 1 92 ? -6.543 -8.579 -13.725 1.00 98.75 92 ARG A O 1
ATOM 741 N N . ILE A 1 93 ? -6.017 -9.401 -15.748 1.00 98.81 93 ILE A N 1
ATOM 742 C CA . ILE A 1 93 ? -5.946 -8.123 -16.448 1.00 98.81 93 ILE A CA 1
ATOM 743 C C . ILE A 1 93 ? -7.131 -8.074 -17.409 1.00 98.81 93 ILE A C 1
ATOM 745 O O . ILE A 1 93 ? -7.308 -8.991 -18.208 1.00 98.81 93 ILE A O 1
ATOM 749 N N . GLU A 1 94 ? -7.942 -7.023 -17.315 1.00 98.50 94 GLU A N 1
ATOM 750 C CA . GLU A 1 94 ? -9.085 -6.766 -18.196 1.00 98.50 94 GLU A CA 1
ATOM 751 C C . GLU A 1 94 ? -8.951 -5.363 -18.785 1.00 98.50 94 GLU A C 1
ATOM 753 O O . GLU A 1 94 ? -8.951 -4.378 -18.047 1.00 98.50 94 GLU A O 1
ATOM 758 N N . ASN A 1 95 ? -8.861 -5.253 -20.111 1.00 97.94 95 ASN A N 1
ATOM 759 C CA . ASN A 1 95 ? -8.691 -3.975 -20.812 1.00 97.94 95 ASN A CA 1
ATOM 760 C C . ASN A 1 95 ? -7.522 -3.114 -20.282 1.00 97.94 95 ASN A C 1
ATOM 762 O O . ASN A 1 95 ? -7.623 -1.890 -20.229 1.00 97.94 95 ASN A O 1
ATOM 766 N N . GLY A 1 96 ? -6.415 -3.749 -19.893 1.00 97.81 96 GLY A N 1
ATOM 767 C CA . GLY A 1 96 ? -5.234 -3.081 -19.334 1.00 97.81 96 GLY A CA 1
ATOM 768 C C . GLY A 1 96 ? -5.348 -2.709 -17.853 1.00 97.81 96 GLY A C 1
ATOM 769 O O . GLY A 1 96 ? -4.440 -2.079 -17.322 1.00 97.81 96 GLY A O 1
ATOM 770 N N . VAL A 1 97 ? -6.425 -3.107 -17.168 1.00 98.50 97 VAL A N 1
ATOM 771 C CA . VAL A 1 97 ? -6.584 -2.914 -15.720 1.00 98.50 97 VAL A CA 1
ATOM 772 C C . VAL A 1 97 ? -6.337 -4.235 -15.004 1.00 98.50 97 VAL A C 1
ATOM 774 O O . VAL A 1 97 ? -7.087 -5.197 -15.184 1.00 98.50 97 VAL A O 1
ATOM 777 N N . LEU A 1 98 ? -5.299 -4.280 -14.171 1.00 98.62 98 LEU A N 1
ATOM 778 C CA . LEU A 1 98 ? -5.041 -5.391 -13.262 1.00 98.62 98 LEU A CA 1
ATOM 779 C C . LEU A 1 98 ? -6.050 -5.360 -12.112 1.00 98.62 98 LEU A C 1
ATOM 781 O O . LEU A 1 98 ? -6.212 -4.326 -11.468 1.00 98.62 98 LEU A O 1
ATOM 785 N N . LYS A 1 99 ? -6.674 -6.502 -11.822 1.00 98.75 99 LYS A N 1
ATOM 786 C CA . LYS A 1 99 ? -7.589 -6.699 -10.693 1.00 98.75 99 LYS A CA 1
ATOM 787 C C . LYS A 1 99 ? -7.203 -7.943 -9.911 1.00 98.75 99 LYS A C 1
ATOM 789 O O . LYS A 1 99 ? -7.030 -9.007 -10.509 1.00 98.75 99 LYS A O 1
ATOM 794 N N . THR A 1 100 ? -7.129 -7.842 -8.589 1.00 98.75 100 THR A N 1
ATOM 795 C CA . THR A 1 100 ? -6.849 -8.998 -7.724 1.00 98.75 100 THR A CA 1
ATOM 796 C C . THR A 1 100 ? -8.119 -9.602 -7.129 1.00 98.75 100 THR A C 1
ATOM 798 O O . THR A 1 100 ? -9.131 -8.930 -6.903 1.00 98.75 100 THR A O 1
ATOM 801 N N . GLU A 1 101 ? -8.060 -10.897 -6.836 1.00 98.50 101 GLU A N 1
ATOM 802 C CA . GLU A 1 101 ? -8.908 -11.514 -5.820 1.00 98.50 101 GLU A CA 1
ATOM 803 C C . GLU A 1 101 ? -8.545 -10.954 -4.427 1.00 98.50 101 GLU A C 1
ATOM 805 O O . GLU A 1 101 ? -7.451 -10.401 -4.257 1.00 98.50 101 GLU A O 1
ATOM 810 N N . PRO A 1 102 ? -9.449 -11.050 -3.431 1.00 98.19 102 PRO A N 1
ATOM 811 C CA . PRO A 1 102 ? -9.144 -10.649 -2.062 1.00 98.19 102 PRO A CA 1
ATOM 812 C C . PRO A 1 102 ? -7.938 -11.397 -1.498 1.00 98.19 102 PRO A C 1
ATOM 814 O O . PRO A 1 102 ? -7.854 -12.620 -1.619 1.00 98.19 102 PRO A O 1
ATOM 817 N N . LEU A 1 103 ? -7.056 -10.676 -0.813 1.00 97.88 103 LEU A N 1
ATOM 818 C CA . LEU A 1 103 ? -6.031 -11.267 0.042 1.00 97.88 103 LEU A CA 1
ATOM 819 C C . LEU A 1 103 ? -5.868 -10.480 1.342 1.00 97.88 103 LEU A C 1
ATOM 821 O O . LEU A 1 103 ? -6.167 -9.291 1.400 1.00 97.88 103 LEU A O 1
ATOM 825 N N . SER A 1 104 ? -5.308 -11.122 2.362 1.00 96.88 104 SER A N 1
ATOM 826 C CA . SER A 1 104 ? -4.786 -10.409 3.530 1.00 96.88 104 SER A CA 1
ATOM 827 C C . SER A 1 104 ? -3.312 -10.084 3.315 1.00 96.88 104 SER A C 1
ATOM 829 O O . SER A 1 104 ? -2.523 -10.967 2.974 1.00 96.88 104 SER A O 1
ATOM 831 N N . LEU A 1 105 ? -2.935 -8.825 3.523 1.00 95.44 105 LEU A N 1
ATOM 832 C CA . LEU A 1 105 ? -1.583 -8.327 3.315 1.00 95.44 105 LEU A CA 1
ATOM 833 C C . LEU A 1 105 ? -1.079 -7.626 4.572 1.00 95.44 105 LEU A C 1
ATOM 835 O O . LEU A 1 105 ? -1.704 -6.684 5.052 1.00 95.44 105 LEU A O 1
ATOM 839 N N . LYS A 1 106 ? 0.094 -8.061 5.040 1.00 95.19 106 LYS A N 1
ATOM 840 C CA . LYS A 1 106 ? 0.865 -7.393 6.088 1.00 95.19 106 LYS A CA 1
ATOM 841 C C . LYS A 1 106 ? 2.186 -6.914 5.518 1.00 95.19 106 LYS A C 1
ATOM 843 O O . LYS A 1 106 ? 3.002 -7.731 5.086 1.00 95.19 106 LYS A O 1
ATOM 848 N N . LEU A 1 107 ? 2.396 -5.603 5.506 1.00 93.94 107 LEU A N 1
ATOM 849 C CA . LEU A 1 107 ? 3.650 -5.006 5.055 1.00 93.94 107 LEU A CA 1
ATOM 850 C C . LEU A 1 107 ? 4.158 -3.971 6.055 1.00 93.94 107 LEU A C 1
ATOM 852 O O . LEU A 1 107 ? 3.368 -3.181 6.578 1.00 93.94 107 LEU A O 1
ATOM 856 N N . PRO A 1 108 ? 5.481 -3.907 6.276 1.00 92.62 108 PRO A N 1
ATOM 857 C CA . PRO A 1 108 ? 6.058 -2.803 7.012 1.00 92.62 108 PRO A CA 1
ATOM 858 C C . PRO A 1 108 ? 5.861 -1.516 6.215 1.00 92.62 108 PRO A C 1
ATOM 860 O O . PRO A 1 108 ? 6.154 -1.435 5.020 1.00 92.62 108 PRO A O 1
ATOM 863 N N . PHE A 1 109 ? 5.392 -0.496 6.911 1.00 90.50 109 PHE A N 1
ATOM 864 C CA . PHE A 1 109 ? 5.188 0.839 6.394 1.00 90.50 109 PHE A CA 1
ATOM 865 C C . PHE A 1 109 ? 6.066 1.818 7.161 1.00 90.50 109 PHE A C 1
ATOM 867 O O . PHE A 1 109 ? 6.264 1.709 8.373 1.00 90.50 109 PHE A O 1
ATOM 874 N N . TYR A 1 110 ? 6.593 2.792 6.434 1.00 91.31 110 TYR A N 1
ATOM 875 C CA . TYR A 1 110 ? 7.266 3.937 7.014 1.00 91.31 110 TYR A CA 1
ATOM 876 C C . TYR A 1 110 ? 6.649 5.189 6.427 1.00 91.31 110 TYR A C 1
ATOM 878 O O . TYR A 1 110 ? 6.414 5.248 5.230 1.00 91.31 110 TYR A O 1
ATOM 886 N N . GLY A 1 111 ? 6.388 6.188 7.244 1.00 89.12 111 GLY A N 1
ATOM 887 C CA . GLY A 1 111 ? 5.875 7.462 6.773 1.00 89.12 111 GLY A CA 1
ATOM 888 C C . GLY A 1 111 ? 5.470 8.302 7.959 1.00 89.12 111 GLY A C 1
ATOM 889 O O . GLY A 1 111 ? 5.089 7.762 8.997 1.00 89.12 111 GLY A O 1
ATOM 890 N N . ASN A 1 112 ? 5.538 9.620 7.814 1.00 90.19 112 ASN A N 1
ATOM 891 C CA . ASN A 1 112 ? 5.219 10.534 8.904 1.00 90.19 112 ASN A CA 1
ATOM 892 C C . ASN A 1 112 ? 6.106 10.313 10.140 1.00 90.19 112 ASN A C 1
ATOM 894 O O . ASN A 1 112 ? 5.609 10.230 11.255 1.00 90.19 112 ASN A O 1
ATOM 898 N N . ALA A 1 113 ? 7.417 10.153 9.907 1.00 88.06 113 ALA A N 1
ATOM 899 C CA . ALA A 1 113 ? 8.445 9.835 10.907 1.00 88.06 113 ALA A CA 1
ATOM 900 C C . ALA A 1 113 ? 8.217 8.540 11.721 1.00 88.06 113 ALA A C 1
ATOM 902 O O . ALA A 1 113 ? 9.023 8.210 12.590 1.00 88.06 113 ALA A O 1
ATOM 903 N N . ALA A 1 114 ? 7.189 7.752 11.396 1.00 90.81 114 ALA A N 1
ATOM 904 C CA . ALA A 1 114 ? 6.775 6.591 12.166 1.00 90.81 114 ALA A CA 1
ATOM 905 C C . ALA A 1 114 ? 6.868 5.288 11.363 1.00 90.81 114 ALA A C 1
ATOM 907 O O . ALA A 1 114 ? 6.578 5.237 10.165 1.00 90.81 114 ALA A O 1
ATOM 908 N N . TYR A 1 115 ? 7.229 4.209 12.063 1.00 90.94 115 TYR A N 1
ATOM 909 C CA . TYR A 1 115 ? 7.045 2.844 11.576 1.00 90.94 115 TYR A CA 1
ATOM 910 C C . TYR A 1 115 ? 5.668 2.319 11.974 1.00 90.94 115 TYR A C 1
ATOM 912 O O . TYR A 1 115 ? 5.257 2.427 13.138 1.00 90.94 115 TYR A O 1
ATOM 920 N N . ALA A 1 116 ? 5.002 1.685 11.019 1.00 90.69 116 ALA A N 1
ATOM 921 C CA . ALA A 1 116 ? 3.749 0.978 11.220 1.00 90.69 116 ALA A CA 1
ATOM 922 C C . ALA A 1 116 ? 3.706 -0.307 10.395 1.00 90.69 116 ALA A C 1
ATOM 924 O O . ALA A 1 116 ? 4.604 -0.599 9.605 1.00 90.69 116 ALA A O 1
ATOM 925 N N . GLU A 1 117 ? 2.643 -1.069 10.592 1.00 92.56 117 GLU A N 1
ATOM 926 C CA . GLU A 1 117 ? 2.293 -2.210 9.762 1.00 92.56 117 GLU A CA 1
ATOM 927 C C . GLU A 1 117 ? 1.003 -1.868 9.023 1.00 92.56 117 GLU A C 1
ATOM 929 O O . GLU A 1 117 ? -0.006 -1.544 9.646 1.00 92.56 117 GLU A O 1
ATOM 934 N N . LEU A 1 118 ? 1.035 -1.940 7.694 1.00 92.88 118 LEU A N 1
ATOM 935 C CA . LEU A 1 118 ? -0.188 -2.010 6.906 1.00 92.88 118 LEU A CA 1
ATOM 936 C C . LEU A 1 118 ? -0.712 -3.438 7.027 1.00 92.88 118 LEU A C 1
ATOM 938 O O . LEU A 1 118 ? -0.188 -4.322 6.355 1.00 92.88 118 LEU A O 1
ATOM 942 N N . ASP A 1 119 ? -1.709 -3.647 7.883 1.00 96.88 119 ASP A N 1
ATOM 943 C CA . ASP A 1 119 ? -2.454 -4.905 8.010 1.00 96.88 119 ASP A CA 1
ATOM 944 C C . ASP A 1 119 ? -3.834 -4.726 7.371 1.00 96.88 119 ASP A C 1
ATOM 946 O O . ASP A 1 119 ? -4.775 -4.212 7.982 1.00 96.88 119 ASP A O 1
ATOM 950 N N . LEU A 1 120 ? -3.917 -5.078 6.088 1.00 97.44 120 LEU A N 1
ATOM 951 C CA . LEU A 1 120 ? -5.129 -4.970 5.285 1.00 97.44 120 LEU A CA 1
ATOM 952 C C . LEU A 1 120 ? -5.722 -6.359 5.070 1.00 97.44 120 LEU A C 1
ATOM 954 O O . LEU A 1 120 ? -5.086 -7.228 4.475 1.00 97.44 120 LEU A O 1
ATOM 958 N N . LYS A 1 121 ? -6.962 -6.549 5.509 1.00 97.81 121 LYS A N 1
ATOM 959 C CA . LYS A 1 121 ? -7.737 -7.779 5.343 1.00 97.81 121 LYS A CA 1
ATOM 960 C C . LYS A 1 121 ? -8.714 -7.637 4.169 1.00 97.81 121 LYS A C 1
ATOM 962 O O . LYS A 1 121 ? -9.209 -6.535 3.916 1.00 97.81 121 LYS A O 1
ATOM 967 N N . ASP A 1 122 ? -8.962 -8.728 3.443 1.00 97.69 122 ASP A N 1
ATOM 968 C CA . ASP A 1 122 ? -9.760 -8.761 2.201 1.00 97.69 122 ASP A CA 1
ATOM 969 C C . ASP A 1 122 ? -9.405 -7.631 1.221 1.00 97.69 122 ASP A C 1
ATOM 971 O O . ASP A 1 122 ? -10.259 -7.026 0.565 1.00 97.69 122 ASP A O 1
ATOM 975 N N . MET A 1 123 ? -8.110 -7.335 1.135 1.00 97.31 123 MET A N 1
ATOM 976 C CA . MET A 1 123 ? -7.585 -6.301 0.271 1.00 97.31 123 MET A CA 1
ATOM 977 C C . MET A 1 123 ? -7.741 -6.697 -1.196 1.00 97.31 123 MET A C 1
ATOM 979 O O . MET A 1 123 ? -7.464 -7.827 -1.593 1.00 97.31 123 MET A O 1
ATOM 983 N N . ARG A 1 124 ? -8.181 -5.743 -2.009 1.00 98.19 124 ARG A N 1
ATOM 984 C CA . ARG A 1 124 ? -8.268 -5.820 -3.462 1.00 98.19 124 ARG A CA 1
ATOM 985 C C . ARG A 1 124 ? -7.486 -4.664 -4.059 1.00 98.19 124 ARG A C 1
ATOM 987 O O . ARG A 1 124 ? -7.585 -3.532 -3.582 1.00 98.19 124 ARG A O 1
ATOM 994 N N . LEU A 1 125 ? -6.769 -4.948 -5.133 1.00 98.31 125 LEU A N 1
ATOM 995 C CA . LEU A 1 125 ? -6.095 -3.956 -5.950 1.00 98.31 125 LEU A CA 1
ATOM 996 C C . LEU A 1 125 ? -6.788 -3.856 -7.308 1.00 98.31 125 LEU A C 1
ATOM 998 O O . LEU A 1 125 ? -6.991 -4.872 -7.973 1.00 98.31 125 LEU A O 1
ATOM 1002 N N . GLU A 1 126 ? -7.061 -2.625 -7.734 1.00 98.50 126 GLU A N 1
ATOM 1003 C CA . GLU A 1 126 ? -7.257 -2.273 -9.139 1.00 98.50 126 GLU A CA 1
ATOM 1004 C C . GLU A 1 126 ? -6.132 -1.332 -9.580 1.00 98.50 126 GLU A C 1
ATOM 1006 O O . GLU A 1 126 ? -5.900 -0.309 -8.936 1.00 98.50 126 GLU A O 1
ATOM 1011 N N . LEU A 1 127 ? -5.416 -1.667 -10.653 1.00 98.31 127 LEU A N 1
ATOM 1012 C CA . LEU A 1 127 ? -4.283 -0.887 -11.160 1.00 98.31 127 LEU A CA 1
ATOM 1013 C C . LEU A 1 127 ? -4.402 -0.725 -12.676 1.00 98.31 127 LEU A C 1
ATOM 1015 O O . LEU A 1 127 ? -4.358 -1.713 -13.407 1.00 98.31 127 LEU A O 1
ATOM 1019 N N . ASP A 1 128 ? -4.540 0.513 -13.147 1.00 97.88 128 ASP A N 1
ATOM 1020 C CA . ASP A 1 128 ? -4.482 0.828 -14.575 1.00 97.88 128 ASP A CA 1
ATOM 1021 C C . ASP A 1 128 ? -3.025 0.746 -15.037 1.00 97.88 128 ASP A C 1
ATOM 1023 O O . ASP A 1 128 ? -2.203 1.581 -14.658 1.00 97.88 128 ASP A O 1
ATOM 1027 N N . LEU A 1 129 ? -2.697 -0.275 -15.834 1.00 96.69 129 LEU A N 1
ATOM 1028 C CA . LEU A 1 129 ? -1.335 -0.538 -16.298 1.00 96.69 129 LEU A CA 1
ATOM 1029 C C . LEU A 1 129 ? -0.883 0.439 -17.388 1.00 96.69 129 LEU A C 1
ATOM 1031 O O . LEU A 1 129 ? 0.283 0.411 -17.777 1.00 96.69 129 LEU A O 1
ATOM 1035 N N . LYS A 1 130 ? -1.769 1.313 -17.883 1.00 94.88 130 LYS A N 1
ATOM 1036 C CA . LYS A 1 130 ? -1.404 2.360 -18.832 1.00 94.88 130 LYS A CA 1
ATOM 1037 C C . LYS A 1 130 ? -0.594 3.449 -18.118 1.00 94.88 130 LYS A C 1
ATOM 1039 O O . LYS A 1 130 ? -1.144 4.158 -17.273 1.00 94.88 130 LYS A O 1
ATOM 1044 N N . PRO A 1 131 ? 0.674 3.680 -18.505 1.00 93.75 131 PRO A N 1
ATOM 1045 C CA . PRO A 1 131 ? 1.452 4.752 -17.908 1.00 93.75 131 PRO A CA 1
ATOM 1046 C C . PRO A 1 131 ? 0.836 6.120 -18.220 1.00 93.75 131 PRO A C 1
ATOM 1048 O O . PRO A 1 131 ? 0.489 6.433 -19.366 1.00 93.75 131 PRO A O 1
ATOM 1051 N N . ALA A 1 132 ? 0.723 6.955 -17.194 1.00 93.62 132 ALA A N 1
ATOM 1052 C CA . ALA A 1 132 ? 0.421 8.367 -17.319 1.00 93.62 132 ALA A CA 1
ATOM 1053 C C . ALA A 1 132 ? 1.620 9.132 -17.912 1.00 93.62 132 ALA A C 1
ATOM 1055 O O . ALA A 1 132 ? 2.697 8.586 -18.154 1.00 93.62 132 ALA A O 1
ATOM 1056 N N . LYS A 1 133 ? 1.444 10.437 -18.160 1.00 91.50 133 LYS A N 1
ATOM 1057 C CA . LYS A 1 133 ? 2.490 11.289 -18.763 1.00 91.50 133 LYS A CA 1
ATOM 1058 C C . LYS A 1 133 ? 3.770 11.372 -17.926 1.00 91.50 133 LYS A C 1
ATOM 1060 O O . LYS A 1 133 ? 4.829 11.646 -18.478 1.00 91.50 133 LYS A O 1
ATOM 1065 N N . ASP A 1 134 ? 3.665 11.171 -16.618 1.00 88.81 134 ASP A N 1
ATOM 1066 C CA . ASP A 1 134 ? 4.789 11.148 -15.679 1.00 88.81 134 ASP A CA 1
ATOM 1067 C C . ASP A 1 134 ? 5.418 9.748 -15.528 1.00 88.81 134 ASP A C 1
ATOM 1069 O O . ASP A 1 134 ? 6.319 9.567 -14.713 1.00 88.81 134 ASP A O 1
ATOM 1073 N N . GLY A 1 135 ? 4.965 8.769 -16.320 1.00 91.88 135 GLY A N 1
ATOM 1074 C CA . GLY A 1 135 ? 5.459 7.392 -16.323 1.00 91.88 135 GLY A CA 1
ATOM 1075 C C . GLY A 1 135 ? 4.867 6.503 -15.230 1.00 91.88 135 GLY A C 1
ATOM 1076 O O . GLY A 1 135 ? 5.176 5.312 -15.200 1.00 91.88 135 GLY A O 1
ATOM 1077 N N . LYS A 1 136 ? 4.022 7.046 -14.347 1.00 95.50 136 LYS A N 1
ATOM 1078 C CA . LYS A 1 136 ? 3.377 6.276 -13.282 1.00 95.50 136 LYS A CA 1
ATOM 1079 C C . LYS A 1 136 ? 2.158 5.527 -13.793 1.00 95.50 136 LYS A C 1
ATOM 1081 O O . LYS A 1 136 ? 1.473 5.978 -14.706 1.00 95.50 136 LYS A O 1
ATOM 1086 N N . VAL A 1 137 ? 1.848 4.424 -13.136 1.00 96.88 137 VAL A N 1
ATOM 1087 C CA . VAL A 1 137 ? 0.548 3.754 -13.209 1.00 96.88 137 VAL A CA 1
ATOM 1088 C C . VAL A 1 137 ? -0.253 4.082 -11.952 1.00 96.88 137 VAL A C 1
ATOM 1090 O O . VAL A 1 137 ? 0.324 4.280 -10.877 1.00 96.88 137 VAL A O 1
ATOM 1093 N N . HIS A 1 138 ? -1.575 4.165 -12.082 1.00 97.50 138 HIS A N 1
ATOM 1094 C CA . HIS A 1 138 ? -2.459 4.599 -11.001 1.00 97.50 138 HIS A CA 1
ATOM 1095 C C . HIS A 1 138 ? -3.411 3.485 -10.598 1.00 97.50 138 HIS A C 1
ATOM 1097 O O . HIS A 1 138 ? -4.017 2.828 -11.444 1.00 97.50 138 HIS A O 1
ATOM 1103 N N . GLY A 1 139 ? -3.578 3.306 -9.295 1.00 96.88 139 GLY A N 1
ATOM 1104 C CA . GLY A 1 139 ? -4.434 2.273 -8.749 1.00 96.88 139 GLY A CA 1
ATOM 1105 C C . GLY A 1 139 ? -5.175 2.686 -7.491 1.00 96.88 139 GLY A C 1
ATOM 1106 O O . GLY A 1 139 ? -4.943 3.742 -6.891 1.00 96.88 139 GLY A O 1
ATOM 1107 N N . LEU A 1 140 ? -6.081 1.804 -7.098 1.00 97.62 140 LEU A N 1
ATOM 1108 C CA . LEU A 1 140 ? -6.835 1.860 -5.863 1.00 97.62 140 LEU A CA 1
ATOM 1109 C C . LEU A 1 140 ? -6.656 0.532 -5.134 1.00 97.62 140 LEU A C 1
ATOM 1111 O O . LEU A 1 140 ? -6.923 -0.535 -5.681 1.00 97.62 140 LEU A O 1
ATOM 1115 N N . VAL A 1 141 ? -6.225 0.619 -3.884 1.00 97.19 141 VAL A N 1
ATOM 1116 C CA . VAL A 1 141 ? -6.210 -0.501 -2.949 1.00 97.19 141 VAL A CA 1
ATOM 1117 C C . VAL A 1 141 ? -7.377 -0.307 -1.996 1.00 97.19 141 VAL A C 1
ATOM 1119 O O . VAL A 1 141 ? -7.441 0.719 -1.324 1.00 97.19 141 VAL A O 1
ATOM 1122 N N . GLY A 1 142 ? -8.303 -1.256 -1.936 1.00 97.62 142 GLY A N 1
ATOM 1123 C CA . GLY A 1 142 ? -9.437 -1.241 -1.009 1.00 97.62 142 GLY A CA 1
ATOM 1124 C C . GLY A 1 142 ? -9.430 -2.479 -0.125 1.00 97.62 142 GLY A C 1
ATOM 1125 O O . GLY A 1 142 ? -9.049 -3.541 -0.590 1.00 97.62 142 GLY A O 1
ATOM 1126 N N . GLY A 1 143 ? -9.843 -2.364 1.132 1.00 97.56 143 GLY A N 1
ATOM 1127 C CA . GLY A 1 143 ? -9.902 -3.491 2.068 1.00 97.56 143 GLY A CA 1
ATOM 1128 C C . GLY A 1 143 ? -10.291 -3.035 3.468 1.00 97.56 143 GLY A C 1
ATOM 1129 O O . GLY A 1 143 ? -10.764 -1.914 3.649 1.00 97.56 143 GLY A O 1
ATOM 1130 N N . TYR A 1 144 ? -10.058 -3.872 4.470 1.00 98.12 144 TYR A N 1
ATOM 1131 C CA . TYR A 1 144 ? -10.287 -3.542 5.874 1.00 98.12 144 TYR A CA 1
ATOM 1132 C C . TYR A 1 144 ? -8.955 -3.380 6.595 1.00 98.12 144 TYR A C 1
ATOM 1134 O O . TYR A 1 144 ? -8.184 -4.329 6.693 1.00 98.12 144 TYR A O 1
ATOM 1142 N N . TYR A 1 145 ? -8.675 -2.182 7.100 1.00 97.56 145 TYR A N 1
ATOM 1143 C CA . TYR A 1 145 ? -7.473 -1.936 7.891 1.00 97.56 145 TYR A CA 1
ATOM 1144 C C . TYR A 1 145 ? -7.733 -2.374 9.328 1.00 97.56 145 TYR A C 1
ATOM 1146 O O . TYR A 1 145 ? -8.703 -1.925 9.942 1.00 97.56 145 TYR A O 1
ATOM 1154 N N . ASP A 1 146 ? -6.889 -3.264 9.837 1.00 97.62 146 ASP A N 1
ATOM 1155 C CA . ASP A 1 146 ? -6.849 -3.644 11.243 1.00 97.62 146 ASP A CA 1
ATOM 1156 C C . ASP A 1 146 ? -6.802 -2.409 12.160 1.00 97.62 146 ASP A C 1
ATOM 1158 O O . ASP A 1 146 ? -5.957 -1.521 11.999 1.00 97.62 146 ASP A O 1
ATOM 1162 N N . PHE A 1 147 ? -7.757 -2.340 13.090 1.00 95.94 147 PHE A N 1
ATOM 1163 C CA . PHE A 1 147 ? -7.961 -1.182 13.953 1.00 95.94 147 PHE A CA 1
ATOM 1164 C C . PHE A 1 147 ? -6.746 -0.917 14.841 1.00 95.94 147 PHE A C 1
ATOM 1166 O O . PHE A 1 147 ? -6.305 0.228 14.933 1.00 95.94 147 PHE A O 1
ATOM 1173 N N . ASP A 1 148 ? -6.187 -1.960 15.459 1.00 94.88 148 ASP A N 1
ATOM 1174 C CA . ASP A 1 148 ? -5.073 -1.816 16.393 1.00 94.88 148 ASP A CA 1
ATOM 1175 C C . ASP A 1 148 ? -3.816 -1.369 15.651 1.00 94.88 148 ASP A C 1
ATOM 1177 O O . ASP A 1 148 ? -3.135 -0.445 16.095 1.00 94.88 148 ASP A O 1
ATOM 1181 N N . LYS A 1 149 ? -3.541 -1.938 14.469 1.00 95.69 149 LYS A N 1
ATOM 1182 C CA . LYS A 1 149 ? -2.395 -1.514 13.642 1.00 95.69 149 LYS A CA 1
ATOM 1183 C C . LYS A 1 149 ? -2.529 -0.098 13.115 1.00 95.69 149 LYS A C 1
ATOM 1185 O O . LYS A 1 149 ? -1.556 0.662 13.141 1.00 95.69 149 LYS A O 1
ATOM 1190 N N . TRP A 1 150 ? -3.729 0.296 12.708 1.00 94.31 150 TRP A N 1
ATOM 1191 C CA . TRP A 1 150 ? -3.989 1.681 12.348 1.00 94.31 150 TRP A CA 1
ATOM 1192 C C . TRP A 1 150 ? -3.848 2.620 13.559 1.00 94.31 150 TRP A C 1
ATOM 1194 O O . TRP A 1 150 ? -3.209 3.667 13.448 1.00 94.31 150 TRP A O 1
ATOM 1204 N N . TRP A 1 151 ? -4.367 2.256 14.734 1.00 94.19 151 TRP A N 1
ATOM 1205 C CA . TRP A 1 151 ? -4.278 3.091 15.932 1.00 94.19 151 TRP A CA 1
ATOM 1206 C C . TRP A 1 151 ? -2.844 3.209 16.470 1.00 94.19 151 TRP A C 1
ATOM 1208 O O . TRP A 1 151 ? -2.407 4.303 16.829 1.00 94.19 151 TRP A O 1
ATOM 1218 N N . GLU A 1 152 ? -2.066 2.123 16.440 1.00 93.38 152 GLU A N 1
ATOM 1219 C CA . GLU A 1 152 ? -0.627 2.135 16.732 1.00 93.38 152 GLU A CA 1
ATOM 1220 C C . GLU A 1 152 ? 0.118 3.160 15.863 1.00 93.38 152 GLU A C 1
ATOM 1222 O O . GLU A 1 152 ? 1.048 3.813 16.341 1.00 93.38 152 GLU A O 1
ATOM 1227 N N . TYR A 1 153 ? -0.277 3.317 14.595 1.00 91.75 153 TYR A N 1
ATOM 1228 C CA . TYR A 1 153 ? 0.277 4.345 13.718 1.00 91.75 153 TYR A CA 1
ATOM 1229 C C . TYR A 1 153 ? -0.157 5.753 14.133 1.00 91.75 153 TYR A C 1
ATOM 1231 O O . TYR A 1 153 ? 0.684 6.645 14.237 1.00 91.75 153 TYR A O 1
ATOM 1239 N N . MET A 1 154 ? -1.446 5.944 14.431 1.00 90.12 154 MET A N 1
ATOM 1240 C CA . MET A 1 154 ? -1.997 7.232 14.866 1.00 90.12 154 MET A CA 1
ATOM 1241 C C . MET A 1 154 ? -1.291 7.793 16.103 1.00 90.12 154 MET A C 1
ATOM 1243 O O . MET A 1 154 ? -1.019 8.993 16.164 1.00 90.12 154 MET A O 1
ATOM 1247 N N . LEU A 1 155 ? -0.944 6.930 17.061 1.00 90.56 155 LEU A N 1
ATOM 1248 C CA . LEU A 1 155 ? -0.227 7.312 18.281 1.00 90.56 155 LEU A CA 1
ATOM 1249 C C . LEU A 1 155 ? 1.205 7.810 18.023 1.00 90.56 155 LEU A C 1
ATOM 1251 O O . LEU A 1 155 ? 1.772 8.488 18.877 1.00 90.56 155 LEU A O 1
ATOM 1255 N N . LYS A 1 156 ? 1.788 7.499 16.860 1.00 91.19 156 LYS A N 1
ATOM 1256 C CA . LYS A 1 156 ? 3.170 7.853 16.493 1.00 91.19 156 LYS A CA 1
ATOM 1257 C C . LYS A 1 156 ? 3.269 9.077 15.582 1.00 91.19 156 LYS A C 1
ATOM 1259 O O . LYS A 1 156 ? 4.370 9.436 15.186 1.00 91.19 156 LYS A O 1
ATOM 1264 N N . LEU A 1 157 ? 2.152 9.721 15.235 1.00 87.81 157 LEU A N 1
ATOM 1265 C CA . LEU A 1 157 ? 2.156 10.886 14.339 1.00 87.81 157 LEU A CA 1
ATOM 1266 C C . LEU A 1 157 ? 2.687 12.174 14.996 1.00 87.81 157 LEU A C 1
ATOM 1268 O O . LEU A 1 157 ? 2.865 13.170 14.300 1.00 87.81 157 LEU A O 1
ATOM 1272 N N . GLU A 1 158 ? 2.959 12.156 16.306 1.00 84.12 158 GLU A N 1
ATOM 1273 C CA . GLU A 1 158 ? 3.614 13.234 17.063 1.00 84.12 158 GLU A CA 1
ATOM 1274 C C . GLU A 1 158 ? 3.114 14.642 16.671 1.00 84.12 158 GLU A C 1
ATOM 1276 O O . GLU A 1 158 ? 1.928 14.956 16.802 1.00 84.12 158 GLU A O 1
ATOM 1281 N N . PHE A 1 159 ? 4.010 15.498 16.166 1.00 82.88 159 PHE A N 1
ATOM 1282 C CA . PHE A 1 159 ? 3.734 16.888 15.812 1.00 82.88 159 PHE A CA 1
ATOM 1283 C C . PHE A 1 159 ? 2.741 17.036 14.651 1.00 82.88 159 PHE A C 1
ATOM 1285 O O . PHE A 1 159 ? 2.099 18.079 14.520 1.00 82.88 159 PHE A O 1
ATOM 1292 N N . LEU A 1 160 ? 2.565 16.007 13.818 1.00 84.88 160 LEU A N 1
ATOM 1293 C CA . LEU A 1 160 ? 1.652 16.060 12.676 1.00 84.88 160 LEU A CA 1
ATOM 1294 C C . LEU A 1 160 ? 0.187 16.044 13.117 1.00 84.88 160 LEU A C 1
ATOM 1296 O O . LEU A 1 160 ? -0.665 16.531 12.374 1.00 84.88 160 LEU A O 1
ATOM 1300 N N . ILE A 1 161 ? -0.112 15.584 14.337 1.00 81.25 161 ILE A N 1
ATOM 1301 C CA . ILE A 1 161 ? -1.459 15.663 14.920 1.00 81.25 161 ILE A CA 1
ATOM 1302 C C . ILE A 1 161 ? -1.935 17.122 14.976 1.00 81.25 161 ILE A C 1
ATOM 1304 O O . ILE A 1 161 ? -3.086 17.403 14.644 1.00 81.25 161 ILE A O 1
ATOM 1308 N N . ALA A 1 162 ? -1.039 18.067 15.289 1.00 79.06 162 ALA A N 1
ATOM 1309 C CA . ALA A 1 162 ? -1.364 19.495 15.309 1.00 79.06 162 ALA A CA 1
ATOM 1310 C C . ALA A 1 162 ? -1.755 20.030 13.919 1.00 79.06 162 ALA A C 1
ATOM 1312 O O . ALA A 1 162 ? -2.576 20.934 13.810 1.00 79.06 162 ALA A O 1
ATOM 1313 N N . THR A 1 163 ? -1.206 19.453 12.845 1.00 76.50 163 THR A N 1
ATOM 1314 C CA . THR A 1 163 ? -1.562 19.818 11.459 1.00 76.50 163 THR A CA 1
ATOM 1315 C C . THR A 1 163 ? -2.856 19.157 10.979 1.00 76.50 163 THR A C 1
ATOM 1317 O O . THR A 1 163 ? -3.482 19.609 10.021 1.00 76.50 163 THR A O 1
ATOM 1320 N N . GLY A 1 164 ? -3.239 18.063 11.633 1.00 71.12 164 GLY A N 1
ATOM 1321 C CA . GLY A 1 164 ? -4.435 17.289 11.344 1.00 71.12 164 GLY A CA 1
ATOM 1322 C C . GLY A 1 164 ? -5.712 17.819 11.988 1.00 71.12 164 GLY A C 1
ATOM 1323 O O . GLY A 1 164 ? -6.803 17.476 11.525 1.00 71.12 164 GLY A O 1
ATOM 1324 N N . ASP A 1 165 ? -5.551 18.646 13.024 1.00 77.25 165 ASP A N 1
ATOM 1325 C CA . ASP A 1 165 ? -6.611 19.279 13.809 1.00 77.25 165 ASP A CA 1
ATOM 1326 C C . ASP A 1 165 ? -7.704 18.278 14.227 1.00 77.25 165 ASP A C 1
ATOM 1328 O O . ASP A 1 165 ? -8.877 18.377 13.859 1.00 77.25 165 ASP A O 1
ATOM 1332 N N . TRP A 1 166 ? -7.289 17.229 14.946 1.00 82.19 166 TRP A N 1
ATOM 1333 C CA . TRP A 1 166 ? -8.194 16.246 15.542 1.00 82.19 166 TRP A CA 1
ATOM 1334 C C . TRP A 1 166 ? -7.877 16.016 17.020 1.00 82.19 166 TRP A C 1
ATOM 1336 O O . TRP A 1 166 ? -6.738 16.116 17.472 1.00 82.19 166 TRP A O 1
ATOM 1346 N N . SER A 1 167 ? -8.902 15.633 17.779 1.00 87.44 167 SER A N 1
ATOM 1347 C CA . SER A 1 167 ? -8.758 15.168 19.161 1.00 87.44 167 SER A CA 1
ATOM 1348 C C . SER A 1 167 ? -8.519 13.660 19.171 1.00 87.44 167 SER A C 1
ATOM 1350 O O . SER A 1 167 ? -9.351 12.914 18.660 1.00 87.44 167 SER A O 1
ATOM 1352 N N . CYS A 1 168 ? -7.410 13.188 19.754 1.00 88.38 168 CYS A N 1
ATOM 1353 C CA . CYS A 1 168 ? -7.098 11.753 19.796 1.00 88.38 168 CYS A CA 1
ATOM 1354 C C . CYS A 1 168 ? -8.185 10.917 20.503 1.00 88.38 168 CYS A C 1
ATOM 1356 O O . CYS A 1 168 ? -8.605 9.920 19.921 1.00 88.38 168 CYS A O 1
ATOM 1358 N N . PRO A 1 169 ? -8.713 11.301 21.685 1.00 92.25 169 PRO A N 1
ATOM 1359 C CA . PRO A 1 169 ? -9.811 10.558 22.306 1.00 92.25 169 PRO A CA 1
ATOM 1360 C C . PRO A 1 169 ? -11.082 10.528 21.450 1.00 92.25 169 PRO A C 1
ATOM 1362 O O . PRO A 1 169 ? -11.715 9.480 21.332 1.00 92.25 169 PRO A O 1
ATOM 1365 N N . ALA A 1 170 ? -11.442 11.656 20.825 1.00 91.81 170 ALA A N 1
ATOM 1366 C CA . ALA A 1 170 ? -12.620 11.721 19.960 1.00 91.81 170 ALA A CA 1
ATOM 1367 C C . ALA A 1 170 ? -12.432 10.870 18.698 1.00 91.81 170 ALA A C 1
ATOM 1369 O O . ALA A 1 170 ? -13.345 10.155 18.293 1.00 91.81 170 ALA A O 1
ATOM 1370 N N . LEU A 1 171 ? -11.232 10.902 18.114 1.00 92.25 171 LEU A N 1
ATOM 1371 C CA . LEU A 1 171 ? -10.882 10.095 16.956 1.00 92.25 171 LEU A CA 1
ATOM 1372 C C . LEU A 1 171 ? -10.919 8.602 17.286 1.00 92.25 171 LEU A C 1
ATOM 1374 O O . LEU A 1 171 ? -11.464 7.839 16.499 1.00 92.25 171 LEU A O 1
ATOM 1378 N N . TYR A 1 172 ? -10.382 8.188 18.437 1.00 94.62 172 TYR A N 1
ATOM 1379 C CA . TYR A 1 172 ? -10.430 6.793 18.876 1.00 94.62 172 TYR A CA 1
ATOM 1380 C C . TYR A 1 172 ? -11.869 6.294 19.006 1.00 94.62 172 TYR A C 1
ATOM 1382 O O . TYR A 1 172 ? -12.215 5.262 18.436 1.00 94.62 172 TYR A O 1
ATOM 1390 N N . GLN A 1 173 ? -12.718 7.049 19.713 1.00 95.56 173 GLN A N 1
ATOM 1391 C CA . GLN A 1 173 ? -14.124 6.686 19.896 1.00 95.56 173 GLN A CA 1
ATOM 1392 C C . GLN A 1 173 ? -14.863 6.619 18.557 1.00 95.56 173 GLN A C 1
ATOM 1394 O O . GLN A 1 173 ? -15.471 5.600 18.242 1.00 95.56 173 GLN A O 1
ATOM 1399 N N . ALA A 1 174 ? -14.725 7.645 17.713 1.00 95.19 174 ALA A N 1
ATOM 1400 C CA . ALA A 1 174 ? -15.342 7.655 16.390 1.00 95.19 174 ALA A CA 1
ATOM 1401 C C . ALA A 1 174 ? -14.833 6.506 15.504 1.00 95.19 174 ALA A C 1
ATOM 1403 O O . ALA A 1 174 ? -15.598 5.922 14.740 1.00 95.19 174 ALA A O 1
ATOM 1404 N N . ALA A 1 175 ? -13.549 6.153 15.595 1.00 94.69 175 ALA A N 1
ATOM 1405 C CA . ALA A 1 175 ? -12.974 5.042 14.850 1.00 94.69 175 ALA A CA 1
ATOM 1406 C C . ALA A 1 175 ? -13.544 3.693 15.308 1.00 94.69 175 ALA A C 1
ATOM 1408 O O . ALA A 1 175 ? -13.832 2.849 14.463 1.00 94.69 175 ALA A O 1
ATOM 1409 N N . ARG A 1 176 ? -13.750 3.509 16.619 1.00 94.50 176 ARG A N 1
ATOM 1410 C CA . ARG A 1 176 ? -14.403 2.323 17.193 1.00 94.50 176 ARG A CA 1
ATOM 1411 C C . ARG A 1 176 ? -15.858 2.206 16.746 1.00 94.50 176 ARG A C 1
ATOM 1413 O O . ARG A 1 176 ? -16.268 1.136 16.317 1.00 94.50 176 ARG A O 1
ATOM 1420 N N . GLU A 1 177 ? -16.611 3.303 16.780 1.00 95.38 177 GLU A N 1
ATOM 1421 C CA . GLU A 1 177 ? -18.009 3.345 16.324 1.00 95.38 177 GLU A CA 1
ATOM 1422 C C . GLU A 1 177 ? -18.156 3.097 14.814 1.00 95.38 177 GLU A C 1
ATOM 1424 O O . GLU A 1 177 ? -19.171 2.570 14.360 1.00 95.38 177 GLU A O 1
ATOM 1429 N N . LEU A 1 178 ? -17.154 3.493 14.023 1.00 96.88 178 LEU A N 1
ATOM 1430 C CA . LEU A 1 178 ? -17.139 3.338 12.567 1.00 96.88 178 LEU A CA 1
ATOM 1431 C C . LEU A 1 178 ? -16.444 2.058 12.082 1.00 96.88 178 LEU A C 1
ATOM 1433 O O . LEU A 1 178 ? -16.392 1.846 10.867 1.00 96.88 178 LEU A O 1
ATOM 1437 N N . ALA A 1 179 ? -15.901 1.233 12.981 1.00 97.38 179 ALA A N 1
ATOM 1438 C CA . ALA A 1 179 ? -15.387 -0.083 12.624 1.00 97.38 179 ALA A CA 1
ATOM 1439 C C . ALA A 1 179 ? -16.534 -0.957 12.102 1.00 97.38 179 ALA A C 1
ATOM 1441 O O . ALA A 1 179 ? -17.604 -1.034 12.702 1.00 97.38 179 ALA A O 1
ATOM 1442 N N . ASP A 1 180 ? -16.316 -1.587 10.951 1.00 97.62 180 ASP A N 1
ATOM 1443 C CA . ASP A 1 180 ? -17.378 -2.174 10.127 1.00 97.62 180 ASP A CA 1
ATOM 1444 C C . ASP A 1 180 ? -17.004 -3.540 9.534 1.00 97.62 180 ASP A C 1
ATOM 1446 O O . ASP A 1 180 ? -17.729 -4.074 8.693 1.00 97.62 180 ASP A O 1
ATOM 1450 N N . GLY A 1 181 ? -15.882 -4.120 9.963 1.00 96.69 181 GLY A N 1
ATOM 1451 C CA . GLY A 1 181 ? -15.451 -5.445 9.540 1.00 96.69 181 GLY A CA 1
ATOM 1452 C C . GLY A 1 181 ? -14.792 -6.253 10.651 1.00 96.69 181 GLY A C 1
ATOM 1453 O O . GLY A 1 181 ? -14.265 -5.710 11.622 1.00 96.69 181 GLY A O 1
ATOM 1454 N N . TYR A 1 182 ? -14.782 -7.573 10.452 1.00 97.25 182 TYR A N 1
ATOM 1455 C CA . TYR A 1 182 ? -14.105 -8.551 11.309 1.00 97.25 182 TYR A CA 1
ATOM 1456 C C . TYR A 1 182 ? -14.542 -8.459 12.782 1.00 97.25 182 TYR A C 1
ATOM 1458 O O . TYR A 1 182 ? -13.750 -8.036 13.626 1.00 97.25 182 TYR A O 1
ATOM 1466 N N . PRO A 1 183 ? -15.799 -8.817 13.111 1.00 97.62 183 PRO A N 1
ATOM 1467 C CA . PRO A 1 183 ? -16.268 -8.818 14.492 1.00 97.62 183 PRO A CA 1
ATOM 1468 C C . PRO A 1 183 ? -15.482 -9.822 15.340 1.00 97.62 183 PRO A C 1
ATOM 1470 O O . PRO A 1 183 ? -15.279 -10.968 14.928 1.00 97.62 183 PRO A O 1
ATOM 1473 N N . ASP A 1 184 ? -15.059 -9.402 16.530 1.00 95.88 184 ASP A N 1
ATOM 1474 C CA . ASP A 1 184 ? -14.458 -10.299 17.510 1.00 95.88 184 ASP A CA 1
ATOM 1475 C C . ASP A 1 184 ? -15.488 -11.365 17.939 1.00 95.88 184 ASP A C 1
ATOM 1477 O O . ASP A 1 184 ? -16.608 -11.014 18.319 1.00 95.88 184 ASP A O 1
ATOM 1481 N N . PRO A 1 185 ? -15.153 -12.668 17.920 1.00 96.50 185 PRO A N 1
ATOM 1482 C CA . PRO A 1 185 ? -16.113 -13.721 18.251 1.00 96.50 185 PRO A CA 1
ATOM 1483 C C . PRO A 1 185 ? -16.652 -13.680 19.688 1.00 96.50 185 PRO A C 1
ATOM 1485 O O . PRO A 1 185 ? -17.654 -14.336 19.970 1.00 96.50 185 PRO A O 1
ATOM 1488 N N . ARG A 1 186 ? -15.979 -12.982 20.613 1.00 96.94 186 ARG A N 1
ATOM 1489 C CA . ARG A 1 186 ? -16.370 -12.901 22.026 1.00 96.94 186 ARG A CA 1
ATOM 1490 C C . ARG A 1 186 ? -17.165 -11.634 22.321 1.00 96.94 186 ARG A C 1
ATOM 1492 O O . ARG A 1 186 ? -18.182 -11.731 23.000 1.00 96.94 186 ARG A O 1
ATOM 1499 N N . SER A 1 187 ? -16.709 -10.469 21.856 1.00 95.94 187 SER A N 1
ATOM 1500 C CA . SER A 1 187 ? -17.380 -9.185 22.118 1.00 95.94 187 SER A CA 1
ATOM 1501 C C . SER A 1 187 ? -18.393 -8.789 21.042 1.00 95.94 187 SER A C 1
ATOM 1503 O O . SER A 1 187 ? -19.290 -7.996 21.316 1.00 95.94 187 SER A O 1
ATOM 1505 N N . GLY A 1 188 ? -18.269 -9.327 19.825 1.00 96.50 188 GLY A N 1
ATOM 1506 C CA . GLY A 1 188 ? -19.066 -8.937 18.660 1.00 96.50 188 GLY A CA 1
ATOM 1507 C C . GLY A 1 188 ? -18.662 -7.593 18.043 1.00 96.50 188 GLY A C 1
ATOM 1508 O O . GLY A 1 188 ? -19.230 -7.194 17.027 1.00 96.50 188 GLY A O 1
ATOM 1509 N N . GLU A 1 189 ? -17.688 -6.889 18.621 1.00 96.19 189 GLU A N 1
ATOM 1510 C CA . GLU A 1 189 ? -17.233 -5.591 18.123 1.00 96.19 189 GLU A CA 1
ATOM 1511 C C . GLU A 1 189 ? -16.330 -5.753 16.898 1.00 96.19 189 GLU A C 1
ATOM 1513 O O . GLU A 1 189 ? -15.460 -6.623 16.866 1.00 96.19 189 GLU A O 1
ATOM 1518 N N . CYS A 1 190 ? -16.497 -4.889 15.897 1.00 98.00 190 CYS A N 1
ATOM 1519 C CA . CYS A 1 190 ? -15.654 -4.899 14.703 1.00 98.00 190 CYS A CA 1
ATOM 1520 C C . CYS A 1 190 ? -14.202 -4.514 15.034 1.00 98.00 190 CYS A C 1
ATOM 1522 O O . CYS A 1 190 ? -13.947 -3.536 15.737 1.00 98.00 190 CYS A O 1
ATOM 1524 N N . THR A 1 191 ? -13.248 -5.276 14.495 1.00 97.25 191 THR A N 1
ATOM 1525 C CA . THR A 1 191 ? -11.798 -5.103 14.725 1.00 97.25 191 THR A CA 1
ATOM 1526 C C . THR A 1 191 ? -11.071 -4.476 13.537 1.00 97.25 191 THR A C 1
ATOM 1528 O O . THR A 1 191 ? -9.858 -4.278 13.578 1.00 97.25 191 THR A O 1
ATOM 1531 N N . ALA A 1 192 ? -11.789 -4.139 12.466 1.00 97.69 192 ALA A N 1
ATOM 1532 C CA . ALA A 1 192 ? -11.214 -3.501 11.294 1.00 97.69 192 ALA A CA 1
ATOM 1533 C C . ALA A 1 192 ? -12.152 -2.445 10.697 1.00 97.69 192 ALA A C 1
ATOM 1535 O O . ALA A 1 192 ? -13.375 -2.510 10.838 1.00 97.69 192 ALA A O 1
ATOM 1536 N N . ILE A 1 193 ? -11.553 -1.473 10.009 1.00 97.94 193 ILE A N 1
ATOM 1537 C CA . ILE A 1 193 ? -12.249 -0.348 9.385 1.00 97.94 193 ILE A CA 1
ATOM 1538 C C . ILE A 1 193 ? -12.042 -0.389 7.866 1.00 97.94 193 ILE A C 1
ATOM 1540 O O . ILE A 1 193 ? -10.905 -0.358 7.379 1.00 97.94 193 ILE A O 1
ATOM 1544 N N . SER A 1 194 ? -13.132 -0.353 7.100 1.00 97.50 194 SER A N 1
ATOM 1545 C CA . SER A 1 194 ? -13.109 -0.240 5.640 1.00 97.50 194 SER A CA 1
ATOM 1546 C C . SER A 1 194 ? -12.286 0.965 5.181 1.00 97.50 194 SER A C 1
ATOM 1548 O O . SER A 1 194 ? -12.481 2.110 5.605 1.00 97.50 194 SER A O 1
ATOM 1550 N N . SER A 1 195 ? -11.314 0.717 4.316 1.00 95.81 195 SER A N 1
ATOM 1551 C CA . SER A 1 195 ? -10.267 1.661 3.946 1.00 95.81 195 SER A CA 1
ATOM 1552 C C . SER A 1 195 ? -9.969 1.572 2.459 1.00 95.81 195 SER A C 1
ATOM 1554 O O . SER A 1 195 ? -10.076 0.509 1.850 1.00 95.81 195 SER A O 1
ATOM 1556 N N . ALA A 1 196 ? -9.588 2.705 1.876 1.00 94.56 196 ALA A N 1
ATOM 1557 C CA . ALA A 1 196 ? -9.154 2.774 0.493 1.00 94.56 196 ALA A CA 1
ATOM 1558 C C . ALA A 1 196 ? -7.958 3.719 0.371 1.00 94.56 196 ALA A C 1
ATOM 1560 O O . ALA A 1 196 ? -7.972 4.820 0.925 1.00 94.56 196 ALA A O 1
ATOM 1561 N N . PHE A 1 197 ? -6.948 3.288 -0.372 1.00 92.69 197 PHE A N 1
ATOM 1562 C CA . PHE A 1 197 ? -5.711 4.013 -0.616 1.00 92.69 197 PHE A CA 1
ATOM 1563 C C . PHE A 1 197 ? -5.540 4.201 -2.112 1.00 92.69 197 PHE A C 1
ATOM 1565 O O . PHE A 1 197 ? -5.659 3.256 -2.892 1.00 92.69 197 PHE A O 1
ATOM 1572 N N . ARG A 1 198 ? -5.224 5.429 -2.518 1.00 93.31 198 ARG A N 1
ATOM 1573 C CA . ARG A 1 198 ? -4.706 5.663 -3.863 1.00 93.31 198 ARG A CA 1
ATOM 1574 C C . ARG A 1 198 ? -3.267 5.177 -3.905 1.00 93.31 198 ARG A C 1
ATOM 1576 O O . ARG A 1 198 ? -2.495 5.472 -2.996 1.00 93.31 198 ARG A O 1
ATOM 1583 N N . MET A 1 199 ? -2.920 4.472 -4.967 1.00 92.75 199 MET A N 1
ATOM 1584 C CA . MET A 1 199 ? -1.573 3.982 -5.194 1.00 92.75 199 MET A CA 1
ATOM 1585 C C . MET A 1 199 ? -1.052 4.544 -6.509 1.00 92.75 199 MET A C 1
ATOM 1587 O O . MET A 1 199 ? -1.726 4.471 -7.533 1.00 92.75 199 MET A O 1
ATOM 1591 N N . ASP A 1 200 ? 0.163 5.068 -6.460 1.00 94.88 200 ASP A N 1
ATOM 1592 C CA . ASP A 1 200 ? 0.977 5.343 -7.633 1.00 94.88 200 ASP A CA 1
ATOM 1593 C C . ASP A 1 200 ? 2.118 4.324 -7.647 1.00 94.88 200 ASP A C 1
ATOM 1595 O O . ASP A 1 200 ? 2.737 4.085 -6.607 1.00 94.88 200 ASP A O 1
ATOM 1599 N N . ALA A 1 201 ? 2.421 3.751 -8.809 1.00 95.69 201 ALA A N 1
ATOM 1600 C CA . ALA A 1 201 ? 3.581 2.881 -8.975 1.00 95.69 201 ALA A CA 1
ATOM 1601 C C . ALA A 1 201 ? 4.376 3.246 -10.233 1.00 95.69 201 ALA A C 1
ATOM 1603 O O . ALA A 1 201 ? 3.847 3.821 -11.182 1.00 95.69 201 ALA A O 1
ATOM 1604 N N . LEU A 1 202 ? 5.666 2.919 -10.218 1.00 95.88 202 LEU A N 1
ATOM 1605 C CA . LEU A 1 202 ? 6.576 3.046 -11.354 1.00 95.88 202 LEU A CA 1
ATOM 1606 C C . LEU A 1 202 ? 7.054 1.647 -11.756 1.00 95.88 202 LEU A C 1
ATOM 1608 O O . LEU A 1 202 ? 7.201 0.793 -10.877 1.00 95.88 202 LEU A O 1
ATOM 1612 N N . PRO A 1 203 ? 7.315 1.397 -13.050 1.00 95.25 203 PRO A N 1
ATOM 1613 C CA . PRO A 1 203 ? 7.881 0.126 -13.478 1.00 95.25 203 PRO A CA 1
ATOM 1614 C C . PRO A 1 203 ? 9.261 -0.084 -12.844 1.00 95.25 203 PRO A C 1
ATOM 1616 O O . PRO A 1 203 ? 10.024 0.868 -12.671 1.00 95.25 203 PRO A O 1
ATOM 1619 N N . ALA A 1 204 ? 9.579 -1.328 -12.500 1.00 95.69 204 ALA A N 1
ATOM 1620 C CA . ALA A 1 204 ? 10.817 -1.720 -11.836 1.00 95.69 204 ALA A CA 1
ATOM 1621 C C . ALA A 1 204 ? 11.146 -3.190 -12.135 1.00 95.69 204 ALA A C 1
ATOM 1623 O O . ALA A 1 204 ? 10.267 -3.960 -12.523 1.00 95.69 204 ALA A O 1
ATOM 1624 N N . PHE A 1 205 ? 12.399 -3.586 -11.916 1.00 95.88 205 PHE A N 1
ATOM 1625 C CA . PHE A 1 205 ? 12.808 -4.989 -11.939 1.00 95.88 205 PHE A CA 1
ATOM 1626 C C . PHE A 1 205 ? 12.830 -5.543 -10.514 1.00 95.88 205 PHE A C 1
ATOM 1628 O O . PHE A 1 205 ? 13.525 -5.014 -9.644 1.00 95.88 205 PHE A O 1
ATOM 1635 N N . VAL A 1 206 ? 12.070 -6.611 -10.277 1.00 96.56 206 VAL A N 1
ATOM 1636 C CA . VAL A 1 206 ? 12.030 -7.309 -8.986 1.00 96.56 206 VAL A CA 1
ATOM 1637 C C . VAL A 1 206 ? 13.115 -8.381 -8.976 1.00 96.56 206 VAL A C 1
ATOM 1639 O O . VAL A 1 206 ? 13.128 -9.269 -9.827 1.00 96.56 206 VAL A O 1
ATOM 1642 N N . VAL A 1 207 ? 14.039 -8.292 -8.021 1.00 95.56 207 VAL A N 1
ATOM 1643 C CA . VAL A 1 207 ? 15.156 -9.229 -7.871 1.00 95.56 207 VAL A CA 1
ATOM 1644 C C . VAL A 1 207 ? 14.878 -10.151 -6.689 1.00 95.56 207 VAL A C 1
ATOM 1646 O O . VAL A 1 207 ? 14.800 -9.710 -5.542 1.00 95.56 207 VAL A O 1
ATOM 1649 N N . HIS A 1 208 ? 14.751 -11.444 -6.972 1.00 92.31 208 HIS A N 1
ATOM 1650 C CA . HIS A 1 208 ? 14.692 -12.493 -5.955 1.00 92.31 208 HIS A CA 1
ATOM 1651 C C . HIS A 1 208 ? 16.101 -13.046 -5.749 1.00 92.31 208 HIS A C 1
ATOM 1653 O O . HIS A 1 208 ? 16.744 -13.457 -6.715 1.00 92.31 208 HIS A O 1
ATOM 1659 N N . GLU A 1 209 ? 16.600 -13.049 -4.513 1.00 79.69 209 GLU A N 1
ATOM 1660 C CA . GLU A 1 209 ? 17.878 -13.697 -4.214 1.00 79.69 209 GLU A CA 1
ATOM 1661 C C . GLU A 1 209 ? 17.708 -15.220 -4.317 1.00 79.69 209 GLU A C 1
ATOM 1663 O O . GLU A 1 209 ? 16.876 -15.826 -3.641 1.00 79.69 209 GLU A O 1
ATOM 1668 N N . SER A 1 210 ? 18.477 -15.852 -5.202 1.00 60.25 210 SER A N 1
ATOM 1669 C CA . SER A 1 210 ? 18.542 -17.310 -5.313 1.00 60.25 210 SER A CA 1
ATOM 1670 C C . SER A 1 210 ? 19.256 -17.905 -4.099 1.00 60.25 210 SER A C 1
ATOM 1672 O O . SER A 1 210 ? 20.268 -17.354 -3.661 1.00 60.25 210 SER A O 1
ATOM 1674 N N . ALA A 1 211 ? 18.787 -19.062 -3.613 1.00 54.69 211 ALA A N 1
ATOM 1675 C CA . ALA A 1 211 ? 19.389 -19.803 -2.494 1.00 54.69 211 ALA A CA 1
ATOM 1676 C C . ALA A 1 211 ? 20.883 -20.154 -2.697 1.00 54.69 211 ALA A C 1
ATOM 1678 O O . ALA A 1 211 ? 21.584 -20.406 -1.723 1.00 54.69 211 ALA A O 1
ATOM 1679 N N . ASP A 1 212 ? 21.376 -20.108 -3.940 1.00 50.31 212 ASP A N 1
ATOM 1680 C CA . ASP A 1 212 ? 22.779 -20.349 -4.308 1.00 50.31 212 ASP A CA 1
ATOM 1681 C C . ASP A 1 212 ? 23.657 -19.086 -4.331 1.00 50.31 212 ASP A C 1
ATOM 1683 O O . ASP A 1 212 ? 24.834 -19.155 -4.685 1.00 50.31 212 ASP A O 1
ATOM 1687 N N . THR A 1 213 ? 23.124 -17.914 -3.977 1.00 49.94 213 THR A N 1
ATOM 1688 C CA . THR A 1 213 ? 23.917 -16.677 -3.948 1.00 49.94 213 THR A CA 1
ATOM 1689 C C . THR A 1 213 ? 24.729 -16.652 -2.651 1.00 49.94 213 THR A C 1
ATOM 1691 O O . THR A 1 213 ? 24.135 -16.532 -1.578 1.00 49.94 213 THR A O 1
ATOM 1694 N N . PRO A 1 214 ? 26.073 -16.758 -2.684 1.00 44.47 214 PRO A N 1
ATOM 1695 C CA . PRO A 1 214 ? 26.861 -16.746 -1.461 1.00 44.47 214 PRO A CA 1
ATOM 1696 C C . PRO A 1 214 ? 26.661 -15.405 -0.759 1.00 44.47 214 PRO A C 1
ATOM 1698 O O . PRO A 1 214 ? 26.877 -14.351 -1.364 1.00 44.47 214 PRO A O 1
ATOM 1701 N N . VAL A 1 215 ? 26.277 -15.446 0.518 1.00 52.75 215 VAL A N 1
ATOM 1702 C CA . VAL A 1 215 ? 26.202 -14.263 1.377 1.00 52.75 215 VAL A CA 1
ATOM 1703 C C . VAL A 1 215 ? 27.580 -13.606 1.375 1.00 52.75 215 VAL A C 1
ATOM 1705 O O . VAL A 1 215 ? 28.527 -14.101 1.989 1.00 52.75 215 VAL A O 1
ATOM 1708 N N . ARG A 1 216 ? 27.729 -12.493 0.651 1.00 48.31 216 ARG A N 1
ATOM 1709 C CA . ARG A 1 216 ? 28.924 -11.659 0.774 1.00 48.31 216 ARG A CA 1
ATOM 1710 C C . ARG A 1 216 ? 28.885 -11.038 2.162 1.00 48.31 216 ARG A C 1
ATOM 1712 O O . ARG A 1 216 ? 28.133 -10.098 2.396 1.00 48.31 216 ARG A O 1
ATOM 1719 N N . ALA A 1 217 ? 29.702 -11.568 3.068 1.00 43.47 217 ALA A N 1
ATOM 1720 C CA . ALA A 1 217 ? 29.991 -10.925 4.338 1.00 43.47 217 ALA A CA 1
ATOM 1721 C C . ALA A 1 217 ? 30.498 -9.500 4.055 1.00 43.47 217 ALA A C 1
ATOM 1723 O O . ALA A 1 217 ? 31.542 -9.317 3.421 1.00 43.47 217 ALA A O 1
ATOM 1724 N N . SER A 1 218 ? 29.727 -8.493 4.462 1.00 49.62 218 SER A N 1
ATOM 1725 C CA . SER A 1 218 ? 30.174 -7.103 4.458 1.00 49.62 218 SER A CA 1
ATOM 1726 C C . SER A 1 218 ? 31.323 -6.953 5.456 1.00 49.62 218 SER A C 1
ATOM 1728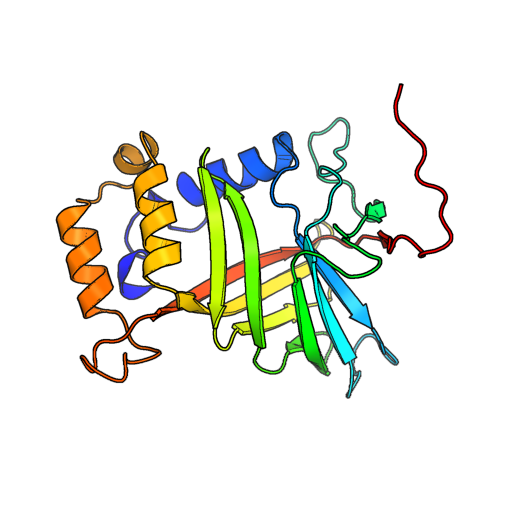 O O . SER A 1 218 ? 31.208 -7.422 6.590 1.00 49.62 218 SER A O 1
ATOM 1730 N N . ARG A 1 219 ? 32.422 -6.335 5.014 1.00 37.41 219 ARG A N 1
ATOM 1731 C CA . ARG A 1 219 ? 33.491 -5.845 5.896 1.00 37.41 219 ARG A CA 1
ATOM 1732 C C . ARG A 1 219 ? 33.021 -4.647 6.705 1.00 37.41 219 ARG A C 1
ATOM 1734 O O . ARG A 1 219 ? 32.196 -3.884 6.155 1.00 37.41 219 ARG A O 1
#

Radius of gyration: 18.45 Å; chains: 1; bounding box: 53×40×45 Å

Secondary structure (DSSP, 8-state):
-HHHHTTSGGGSTTSHHHHHHHHHHHHH--S-EEEEEE--S-SS-EEEEEEEEEEBSSPPPB-TTSPBPTT-EEEB-EETTEESSEEEEEEEEETTEEEEPPEEEEEEEEETTEEEEEEEEEEEEEEE-S--TTS-EEEEEEEEEEHHHHHHHHTT-TTHHHHHT--HHHHHHHHHHT--EEE-TTT--EEEEEEEEEEEE---EEEPPPTTS------

Sequence (219 aa):
MYRLLGCHYGWRRNGVLDTFGNEERRNSGRGVILLEIKGVTDERNSPNVEVGFYRATDPYQIDSAGRILPWASYRVDTQDGKPRYGAVARGRIENGVLKTEPLSLKLPFYGNAAYAELDLKDMRLELDLKPAKDGKVHGLVGGYYDFDKWWEYMLKLEFLIATGDWSCPALYQAARELADGYPDPRSGECTAISSAFRMDALPAFVVHESADTPVRASR